Protein AF-A0A969GD29-F1 (afdb_monomer_lite)

pLDDT: mean 91.35, std 8.05, range [58.16, 98.31]

Foldseek 3Di:
DDEQEAEFVGEDEADALAEDEAAAEYEYEYDPPDDPPDTAYEYEFAANYEYEYALHYAYDYPDPDPDGHAYEYEDHNGYYYCPSYDPVRVVRYHYDADDADPDQQVQKAWDDAADEFKTKIKGADQAWFKKWKWKAAPVRDTPDIDIDTDHHHIHIDIDTPNVPDFHKIWIWIDTPPDIDIDIGTYDD

Structure (mmCIF, N/CA/C/O backbone):
data_AF-A0A969GD29-F1
#
_entry.id   AF-A0A969GD29-F1
#
loop_
_atom_site.group_PDB
_atom_site.id
_atom_site.type_symbol
_atom_site.label_atom_id
_atom_site.label_alt_id
_atom_site.label_comp_id
_atom_site.label_asym_id
_atom_site.label_entity_id
_atom_site.label_seq_id
_atom_site.pdbx_PDB_ins_code
_atom_site.Cartn_x
_atom_site.Cartn_y
_atom_site.Cartn_z
_atom_site.occupancy
_atom_site.B_iso_or_equiv
_atom_site.auth_seq_id
_atom_site.auth_comp_id
_atom_site.auth_asym_id
_atom_site.auth_atom_id
_atom_site.pdbx_PDB_model_num
ATOM 1 N N . MET A 1 1 ? 16.348 -15.818 -25.834 1.00 63.81 1 MET A N 1
ATOM 2 C CA . MET A 1 1 ? 16.163 -15.152 -24.524 1.00 63.81 1 MET A CA 1
ATOM 3 C C . MET A 1 1 ? 14.701 -14.757 -24.414 1.00 63.81 1 MET A C 1
ATOM 5 O O . MET A 1 1 ? 14.131 -14.395 -25.436 1.00 63.81 1 MET A O 1
ATOM 9 N N . GLY A 1 2 ? 14.079 -14.916 -23.245 1.00 82.00 2 GLY A N 1
ATOM 10 C CA . GLY A 1 2 ? 12.681 -14.528 -23.049 1.00 82.00 2 GLY A CA 1
ATOM 11 C C . GLY A 1 2 ? 12.589 -13.028 -22.793 1.00 82.00 2 GLY A C 1
ATOM 12 O O . GLY A 1 2 ? 13.254 -12.539 -21.885 1.00 82.00 2 GLY A O 1
ATOM 13 N N . ASN A 1 3 ? 11.787 -12.322 -23.585 1.00 88.75 3 ASN A N 1
ATOM 14 C CA . ASN A 1 3 ? 11.572 -10.886 -23.437 1.00 88.75 3 ASN A CA 1
ATOM 15 C C . ASN A 1 3 ? 10.098 -10.634 -23.113 1.00 88.75 3 ASN A C 1
ATOM 17 O O . ASN A 1 3 ? 9.220 -11.181 -23.782 1.00 88.75 3 ASN A O 1
ATOM 21 N N . LEU A 1 4 ? 9.836 -9.760 -22.145 1.00 92.25 4 LEU A N 1
ATOM 22 C CA . LEU A 1 4 ? 8.549 -9.087 -22.018 1.00 92.25 4 LEU A CA 1
ATOM 23 C C . LEU A 1 4 ? 8.657 -7.751 -22.756 1.00 92.25 4 LEU A C 1
ATOM 25 O O . LEU A 1 4 ? 9.239 -6.801 -22.239 1.00 92.25 4 LEU A O 1
ATOM 29 N N . ALA A 1 5 ? 8.149 -7.693 -23.984 1.00 91.69 5 ALA A N 1
ATOM 30 C CA . ALA A 1 5 ? 8.113 -6.459 -24.758 1.00 91.69 5 ALA A CA 1
ATOM 31 C C . ALA A 1 5 ? 6.769 -5.760 -24.564 1.00 91.69 5 ALA A C 1
ATOM 33 O O . ALA A 1 5 ? 5.714 -6.375 -24.727 1.00 91.69 5 ALA A O 1
ATOM 34 N N . ILE A 1 6 ? 6.815 -4.477 -24.219 1.00 90.69 6 ILE A N 1
ATOM 35 C CA . ILE A 1 6 ? 5.630 -3.656 -23.994 1.00 90.69 6 ILE A CA 1
ATOM 36 C C . ILE A 1 6 ? 5.770 -2.423 -24.880 1.00 90.69 6 ILE A C 1
ATOM 38 O O . ILE A 1 6 ? 6.748 -1.682 -24.778 1.00 90.69 6 ILE A O 1
ATOM 42 N N . GLY A 1 7 ? 4.807 -2.238 -25.778 1.00 85.69 7 GLY A N 1
ATOM 43 C CA . GLY A 1 7 ? 4.705 -1.028 -26.586 1.00 85.69 7 GLY A CA 1
ATOM 44 C C . GLY A 1 7 ? 4.170 0.149 -25.773 1.00 85.69 7 GLY A C 1
ATOM 45 O O . GLY A 1 7 ? 3.464 -0.040 -24.779 1.00 85.69 7 GLY A O 1
ATOM 46 N N . SER A 1 8 ? 4.459 1.361 -26.225 1.00 78.69 8 SER A N 1
ATOM 47 C CA . SER A 1 8 ? 3.823 2.601 -25.789 1.00 78.69 8 SER A CA 1
ATOM 48 C C . SER A 1 8 ? 2.301 2.451 -25.775 1.00 78.69 8 SER A C 1
ATOM 50 O O . SER A 1 8 ? 1.714 1.753 -26.607 1.00 78.69 8 SER A O 1
ATOM 52 N N . ARG A 1 9 ? 1.653 3.065 -24.773 1.00 75.50 9 ARG A N 1
ATOM 53 C CA . ARG A 1 9 ? 0.208 2.913 -24.471 1.00 75.50 9 ARG A CA 1
ATOM 54 C C . ARG A 1 9 ? -0.191 1.509 -23.998 1.00 75.50 9 ARG A C 1
ATOM 56 O O . ARG A 1 9 ? -1.344 1.294 -23.624 1.00 75.50 9 ARG A O 1
ATOM 63 N N . GLY A 1 10 ? 0.743 0.559 -23.975 1.00 79.81 10 GLY A N 1
ATOM 64 C CA . GLY A 1 10 ? 0.565 -0.739 -23.348 1.00 79.81 10 GLY A CA 1
ATOM 65 C C . GLY A 1 10 ? 0.312 -0.588 -21.851 1.00 79.81 10 GLY A C 1
ATOM 66 O O . GLY A 1 10 ? 0.901 0.256 -21.175 1.00 79.81 10 GLY A O 1
ATOM 67 N N . THR A 1 11 ? -0.587 -1.418 -21.328 1.00 82.00 11 THR A N 1
ATOM 68 C CA . THR A 1 11 ? -0.898 -1.473 -19.898 1.00 82.00 11 THR A CA 1
ATOM 69 C C . THR A 1 11 ? -0.733 -2.899 -19.406 1.00 82.00 11 THR A C 1
ATOM 71 O O . THR A 1 11 ? -1.257 -3.829 -20.020 1.00 82.00 11 THR A O 1
ATOM 74 N N . ILE A 1 12 ? -0.071 -3.068 -18.262 1.00 84.94 12 ILE A N 1
ATOM 75 C CA . ILE A 1 12 ? -0.106 -4.327 -17.513 1.00 84.94 12 ILE A CA 1
ATOM 76 C C . ILE A 1 12 ? -1.029 -4.141 -16.314 1.00 84.94 12 ILE A C 1
ATOM 78 O O . ILE A 1 12 ? -0.790 -3.293 -15.454 1.00 84.94 12 ILE A O 1
ATOM 82 N N . LYS A 1 13 ? -2.085 -4.955 -16.252 1.00 79.94 13 LYS A N 1
ATOM 83 C CA . LYS A 1 13 ? -2.980 -5.028 -15.095 1.00 79.94 13 LYS A CA 1
ATOM 84 C C . LYS A 1 13 ? -2.653 -6.281 -14.297 1.00 79.94 13 LYS A C 1
ATOM 86 O O . LYS A 1 13 ? -2.864 -7.389 -14.781 1.00 79.94 13 LYS A O 1
ATOM 91 N N . ILE A 1 14 ? -2.155 -6.092 -13.081 1.00 81.69 14 ILE A N 1
ATOM 92 C CA . ILE A 1 14 ? -1.968 -7.174 -12.116 1.00 81.69 14 ILE A CA 1
ATOM 93 C C . ILE A 1 14 ? -3.233 -7.243 -11.257 1.00 81.69 14 ILE A C 1
ATOM 95 O O . ILE A 1 14 ? -3.707 -6.228 -10.739 1.00 81.69 14 ILE A O 1
ATOM 99 N N . GLY A 1 15 ? -3.830 -8.435 -11.186 1.00 78.12 15 GLY A N 1
ATOM 100 C CA . GLY A 1 15 ? -5.021 -8.677 -10.374 1.00 78.12 15 GLY A CA 1
ATOM 101 C C . GLY A 1 15 ? -4.746 -8.478 -8.883 1.00 78.12 15 GLY A C 1
ATOM 102 O O . GLY A 1 15 ? -3.596 -8.494 -8.450 1.00 78.12 15 GLY A O 1
ATOM 103 N N . LYS A 1 16 ? -5.810 -8.313 -8.090 1.00 80.44 16 LYS A N 1
ATOM 104 C CA . LYS A 1 16 ? -5.696 -8.204 -6.630 1.00 80.44 16 LYS A CA 1
ATOM 105 C C . LYS A 1 16 ? -4.921 -9.400 -6.071 1.00 80.44 16 LYS A C 1
ATOM 107 O O . LYS A 1 16 ? -5.190 -10.533 -6.467 1.00 80.44 16 LYS A O 1
ATOM 112 N N . SER A 1 17 ? -3.975 -9.139 -5.169 1.00 87.75 17 SER A N 1
ATOM 113 C CA . SER A 1 17 ? -3.143 -10.173 -4.536 1.00 87.75 17 SER A CA 1
ATOM 114 C C . SER A 1 17 ? -2.313 -11.036 -5.504 1.00 87.75 17 SER A C 1
ATOM 116 O O . SER A 1 17 ? -1.822 -12.089 -5.103 1.00 87.75 17 SER A O 1
ATOM 118 N N . ALA A 1 18 ? -2.145 -10.623 -6.767 1.00 93.19 18 ALA A N 1
ATOM 119 C CA . ALA A 1 18 ? -1.335 -11.350 -7.740 1.00 93.19 18 ALA A CA 1
ATOM 120 C C . ALA A 1 18 ? 0.122 -10.872 -7.739 1.00 93.19 18 ALA A C 1
ATOM 122 O O . ALA A 1 18 ? 0.429 -9.727 -7.405 1.00 93.19 18 ALA A O 1
ATOM 123 N N . GLU A 1 19 ? 1.024 -11.757 -8.153 1.00 95.06 19 GLU A N 1
ATOM 124 C CA . GLU A 1 19 ? 2.462 -11.509 -8.170 1.00 95.06 19 GLU A CA 1
ATOM 125 C C . GLU A 1 19 ? 3.017 -11.651 -9.589 1.00 95.06 19 GLU A C 1
ATOM 127 O O . GLU A 1 19 ? 2.757 -12.639 -10.278 1.00 95.06 19 GLU A O 1
ATOM 132 N N . LEU A 1 20 ? 3.791 -10.654 -10.021 1.00 94.88 20 LEU A N 1
ATOM 133 C CA . LEU A 1 20 ? 4.572 -10.691 -11.249 1.00 94.88 20 LEU A CA 1
ATOM 134 C C . LEU A 1 20 ? 6.059 -10.662 -10.901 1.00 94.88 20 LEU A C 1
ATOM 136 O O . LEU A 1 20 ? 6.569 -9.677 -10.370 1.00 94.88 20 LEU A O 1
ATOM 140 N N . ASN A 1 21 ? 6.756 -11.734 -11.265 1.00 95.44 21 ASN A N 1
ATOM 141 C CA . ASN A 1 21 ? 8.194 -11.868 -11.079 1.00 95.44 21 ASN A CA 1
ATOM 142 C C . ASN A 1 21 ? 8.892 -11.832 -12.433 1.00 95.44 21 ASN A C 1
ATOM 144 O O . ASN A 1 21 ? 8.672 -12.698 -13.281 1.00 95.44 21 ASN A O 1
ATOM 148 N N . ILE A 1 22 ? 9.749 -10.836 -12.629 1.00 94.94 22 ILE A N 1
ATOM 149 C CA . ILE A 1 22 ? 10.509 -10.657 -13.863 1.00 94.94 22 ILE A CA 1
ATOM 150 C C . ILE A 1 22 ? 11.978 -10.911 -13.551 1.00 94.94 22 ILE A C 1
ATOM 152 O O . ILE A 1 22 ? 12.581 -10.208 -12.754 1.00 94.94 22 ILE A O 1
ATOM 156 N N . ASN A 1 23 ? 12.578 -11.915 -14.186 1.00 95.44 23 ASN A N 1
ATOM 157 C CA . ASN A 1 23 ? 13.998 -12.249 -14.010 1.00 95.44 23 ASN A CA 1
ATOM 158 C C . ASN A 1 23 ? 14.733 -12.321 -15.358 1.00 95.44 23 ASN A C 1
ATOM 160 O O . ASN A 1 23 ? 15.574 -13.190 -15.584 1.00 95.44 23 ASN A O 1
ATOM 164 N N . ASN A 1 24 ? 14.318 -11.471 -16.298 1.00 94.62 24 ASN A N 1
ATOM 165 C CA . ASN A 1 24 ? 14.904 -11.354 -17.629 1.00 94.62 24 ASN A CA 1
ATOM 166 C C . ASN A 1 24 ? 14.598 -9.962 -18.216 1.00 94.62 24 ASN A C 1
ATOM 168 O O . ASN A 1 24 ? 14.292 -9.024 -17.479 1.00 94.62 24 ASN A O 1
ATOM 172 N N . ASN A 1 25 ? 14.671 -9.827 -19.535 1.00 95.25 25 ASN A N 1
ATOM 173 C CA . ASN A 1 25 ? 14.521 -8.558 -20.225 1.00 95.25 25 ASN A CA 1
ATOM 174 C C . ASN A 1 25 ? 13.071 -8.051 -20.241 1.00 95.25 25 ASN A C 1
ATOM 176 O O . ASN A 1 25 ? 12.162 -8.736 -20.724 1.00 95.25 25 ASN A O 1
ATOM 180 N N . VAL A 1 26 ? 12.892 -6.801 -19.820 1.00 95.31 26 VAL A N 1
ATOM 181 C CA . VAL A 1 26 ? 11.744 -5.961 -20.162 1.00 95.31 26 VAL A CA 1
ATOM 182 C C . VAL A 1 26 ? 12.185 -4.984 -21.237 1.00 95.31 26 VAL A C 1
ATOM 184 O O . VAL A 1 26 ? 13.127 -4.215 -21.041 1.00 95.31 26 VAL A O 1
ATOM 187 N N . VAL A 1 27 ? 11.495 -5.018 -22.369 1.00 94.25 27 VAL A N 1
ATOM 188 C CA . VAL A 1 27 ? 11.757 -4.122 -23.491 1.00 94.25 27 VAL A CA 1
ATOM 189 C C . VAL A 1 27 ? 10.650 -3.083 -23.535 1.00 94.25 27 VAL A C 1
ATOM 191 O O . VAL A 1 27 ? 9.491 -3.420 -23.784 1.00 94.25 27 VAL A O 1
ATOM 194 N N . LEU A 1 28 ? 11.016 -1.829 -23.293 1.00 92.31 28 LEU A N 1
ATOM 195 C CA . LEU A 1 28 ? 10.129 -0.684 -23.452 1.00 92.31 28 LEU A CA 1
ATOM 196 C C . LEU A 1 28 ? 10.259 -0.196 -24.896 1.00 92.31 28 LEU A C 1
ATOM 198 O O . LEU A 1 28 ? 11.349 0.156 -25.356 1.00 92.31 28 LEU A O 1
ATOM 202 N N . HIS A 1 29 ? 9.162 -0.252 -25.644 1.00 87.88 29 HIS A N 1
ATOM 203 C CA . HIS A 1 29 ? 9.154 0.074 -27.064 1.00 87.88 29 HIS A CA 1
ATOM 204 C C . HIS A 1 29 ? 8.256 1.276 -27.333 1.00 87.88 29 HIS A C 1
ATOM 206 O O . HIS A 1 29 ? 7.083 1.252 -26.981 1.00 87.88 29 HIS A O 1
ATOM 212 N N . ARG A 1 30 ? 8.781 2.292 -28.020 1.00 82.62 30 ARG A N 1
ATOM 213 C CA . ARG A 1 30 ? 7.999 3.414 -28.558 1.00 82.62 30 ARG A CA 1
ATOM 214 C C . ARG A 1 30 ? 7.745 3.197 -30.044 1.00 82.62 30 ARG A C 1
ATOM 216 O O . ARG A 1 30 ? 8.673 2.810 -30.754 1.00 82.62 30 ARG A O 1
ATOM 223 N N . PHE A 1 31 ? 6.530 3.443 -30.529 1.00 75.94 31 PHE A N 1
ATOM 224 C CA . PHE A 1 31 ? 6.259 3.420 -31.964 1.00 75.94 31 PHE A CA 1
ATOM 225 C C . PHE A 1 31 ? 6.663 4.747 -32.615 1.00 75.94 31 PHE A C 1
ATOM 227 O O . PHE A 1 31 ? 6.644 5.805 -31.997 1.00 75.94 31 PHE A O 1
ATOM 234 N N . SER A 1 32 ? 7.049 4.697 -33.889 1.00 73.44 32 SER A N 1
ATOM 235 C CA . SER A 1 32 ? 7.581 5.858 -34.615 1.00 73.44 32 SER A CA 1
ATOM 236 C C . SER A 1 32 ? 6.554 6.933 -34.957 1.00 73.44 32 SER A C 1
ATOM 238 O O . SER A 1 32 ? 6.938 8.043 -35.308 1.00 73.44 32 SER A O 1
ATOM 240 N N . TYR A 1 33 ? 5.267 6.607 -34.866 1.00 72.38 33 TYR A N 1
ATOM 241 C CA . TYR A 1 33 ? 4.155 7.540 -35.039 1.00 72.38 33 TYR A CA 1
ATOM 242 C C . TYR A 1 33 ? 3.668 8.138 -33.709 1.00 72.38 33 TYR A C 1
ATOM 244 O O . TYR A 1 33 ? 2.643 8.818 -33.688 1.00 72.38 33 TYR A O 1
ATOM 252 N N . ASP A 1 34 ? 4.363 7.865 -32.603 1.00 68.94 34 ASP A N 1
ATOM 253 C CA . ASP A 1 34 ? 4.028 8.420 -31.299 1.00 68.94 34 ASP A CA 1
ATOM 254 C C . ASP A 1 34 ? 4.654 9.805 -31.126 1.00 68.94 34 ASP A C 1
ATOM 256 O O . ASP A 1 34 ? 5.848 9.982 -31.366 1.00 68.94 34 ASP A O 1
ATOM 260 N N . ASP A 1 35 ? 3.845 10.774 -30.693 1.00 66.69 35 ASP A N 1
ATOM 261 C CA . ASP A 1 35 ? 4.317 12.111 -30.322 1.00 66.69 35 ASP A CA 1
ATOM 262 C C . ASP A 1 35 ? 5.321 12.031 -29.154 1.00 66.69 35 ASP A C 1
ATOM 264 O O . ASP A 1 35 ? 5.198 11.187 -28.256 1.00 66.69 35 ASP A O 1
ATOM 268 N N . GLU A 1 36 ? 6.340 12.890 -29.181 1.00 61.53 36 GLU A N 1
ATOM 269 C CA . GLU A 1 36 ? 7.549 12.768 -28.365 1.00 61.53 36 GLU A CA 1
ATOM 270 C C . GLU A 1 36 ? 7.302 12.938 -26.861 1.00 61.53 36 GLU A C 1
ATOM 272 O O . GLU A 1 36 ? 8.086 12.425 -26.059 1.00 61.53 36 GLU A O 1
ATOM 277 N N . SER A 1 37 ? 6.222 13.616 -26.470 1.00 58.16 37 SER A N 1
ATOM 278 C CA . SER A 1 37 ? 6.002 14.094 -25.102 1.00 58.16 37 SER A CA 1
ATOM 279 C C . SER A 1 37 ? 5.151 13.190 -24.200 1.00 58.16 37 SER A C 1
ATOM 281 O O . SER A 1 37 ? 5.208 13.363 -22.984 1.00 58.16 37 SER A O 1
ATOM 283 N N . GLU A 1 38 ? 4.378 12.226 -24.720 1.00 58.59 38 GLU A N 1
ATOM 284 C CA . GLU A 1 38 ? 3.243 11.691 -23.930 1.00 58.59 38 GLU A CA 1
ATOM 285 C C . GLU A 1 38 ? 3.139 10.167 -23.807 1.00 58.59 38 GLU A C 1
ATOM 287 O O . GLU A 1 38 ? 2.324 9.658 -23.034 1.00 58.59 38 GLU A O 1
ATOM 292 N N . GLN A 1 39 ? 3.960 9.393 -24.515 1.00 72.75 39 GLN A N 1
ATOM 293 C CA . GLN A 1 39 ? 3.708 7.956 -24.627 1.00 72.75 39 GLN A CA 1
ATOM 294 C C . GLN A 1 39 ? 4.610 7.097 -23.744 1.00 72.75 39 GLN A C 1
ATOM 296 O O . GLN A 1 39 ? 5.595 6.502 -24.179 1.00 72.75 39 GLN A O 1
ATOM 301 N N . GLN A 1 40 ? 4.222 7.020 -22.475 1.00 85.94 40 GLN A N 1
ATOM 302 C CA . GLN A 1 40 ? 4.848 6.170 -21.471 1.00 85.94 40 GLN A CA 1
ATOM 303 C C . GLN A 1 40 ? 4.140 4.810 -21.331 1.00 85.94 40 GLN A C 1
ATOM 305 O O . GLN A 1 40 ? 3.078 4.572 -21.916 1.00 85.94 40 GLN A O 1
ATOM 310 N N . ILE A 1 41 ? 4.729 3.904 -20.547 1.00 89.88 41 ILE A N 1
ATOM 311 C CA . ILE A 1 41 ? 4.113 2.621 -20.181 1.00 89.88 41 ILE A CA 1
ATOM 312 C C . ILE A 1 41 ? 3.612 2.708 -18.747 1.00 89.88 41 ILE A C 1
ATOM 314 O O . ILE A 1 41 ? 4.300 3.253 -17.884 1.00 89.88 41 ILE A O 1
ATOM 318 N N . TYR A 1 42 ? 2.431 2.142 -18.496 1.00 91.25 42 TYR A N 1
ATOM 319 C CA . TYR A 1 42 ? 1.775 2.216 -17.196 1.00 91.25 42 TYR A CA 1
ATOM 320 C C . TYR A 1 42 ? 1.433 0.836 -16.631 1.00 91.25 42 TYR A C 1
ATOM 322 O O . TYR A 1 42 ? 1.020 -0.088 -17.340 1.00 91.25 42 TYR A O 1
ATOM 330 N N . MET A 1 43 ? 1.567 0.726 -15.315 1.00 93.00 43 MET A N 1
ATOM 331 C CA . MET A 1 43 ? 1.156 -0.413 -14.506 1.00 93.00 43 MET A CA 1
ATOM 332 C C . MET A 1 43 ? 0.465 0.096 -13.242 1.00 93.00 43 MET A C 1
ATOM 334 O O . MET A 1 43 ? 0.804 1.158 -12.724 1.00 93.00 43 MET A O 1
ATOM 338 N N . THR A 1 44 ? -0.480 -0.674 -12.714 1.00 93.12 44 THR A N 1
ATOM 339 C CA . THR A 1 44 ? -1.080 -0.413 -11.401 1.00 93.12 44 THR A CA 1
ATOM 340 C C . THR A 1 44 ? -0.870 -1.617 -10.497 1.00 93.12 44 THR A C 1
ATOM 342 O O . THR A 1 44 ? -1.206 -2.740 -10.880 1.00 93.12 44 THR A O 1
ATOM 345 N N . LEU A 1 45 ? -0.341 -1.376 -9.297 1.00 93.06 45 LEU A N 1
ATOM 346 C CA . LEU A 1 45 ? -0.209 -2.372 -8.237 1.00 93.06 45 LEU A CA 1
ATOM 347 C C . LEU A 1 45 ? -1.277 -2.111 -7.174 1.00 93.06 45 LEU A C 1
ATOM 349 O O . LEU A 1 45 ? -1.137 -1.208 -6.353 1.00 93.06 45 LEU A O 1
ATOM 353 N N . ASN A 1 46 ? -2.355 -2.891 -7.228 1.00 92.12 46 ASN A N 1
ATOM 354 C CA . ASN A 1 46 ? -3.466 -2.822 -6.276 1.00 92.12 46 ASN A CA 1
ATOM 355 C C . ASN A 1 46 ? -3.113 -3.507 -4.947 1.00 92.12 46 ASN A C 1
ATOM 357 O O . ASN A 1 46 ? -2.136 -4.254 -4.890 1.00 92.12 46 ASN A O 1
ATOM 361 N N . GLU A 1 47 ? -3.961 -3.340 -3.928 1.00 91.19 47 GLU A N 1
ATOM 362 C CA . GLU A 1 47 ? -3.888 -4.032 -2.630 1.00 91.19 47 GLU A CA 1
ATOM 363 C C . GLU A 1 47 ? -3.386 -5.485 -2.753 1.00 91.19 47 GLU A C 1
ATOM 365 O O . GLU A 1 47 ? -3.962 -6.312 -3.471 1.00 91.19 47 GLU A O 1
ATOM 370 N N . GLY A 1 48 ? -2.282 -5.781 -2.061 1.00 90.94 48 GLY A N 1
ATOM 371 C CA . GLY A 1 48 ? -1.680 -7.115 -1.985 1.00 90.94 48 GLY A CA 1
ATOM 372 C C . GLY A 1 48 ? -0.947 -7.585 -3.246 1.00 90.94 48 GLY A C 1
ATOM 373 O O . GLY A 1 48 ? -0.321 -8.644 -3.214 1.00 90.94 48 GLY A O 1
ATOM 374 N N . SER A 1 49 ? -1.007 -6.832 -4.347 1.00 94.12 49 SER A N 1
ATOM 375 C CA . SER A 1 49 ? -0.307 -7.171 -5.590 1.00 94.12 49 SER A CA 1
ATOM 376 C C . SER A 1 49 ? 1.189 -6.920 -5.441 1.00 94.12 49 SER A C 1
ATOM 378 O O . SER A 1 49 ? 1.594 -5.975 -4.763 1.00 94.12 49 SER A O 1
ATOM 380 N N . LYS A 1 50 ? 2.015 -7.730 -6.101 1.00 95.25 50 LYS A N 1
ATOM 381 C CA . LYS A 1 50 ? 3.474 -7.653 -5.989 1.00 95.25 50 LYS A CA 1
ATOM 382 C C . LYS A 1 50 ? 4.133 -7.619 -7.359 1.00 95.25 50 LYS A C 1
ATOM 384 O O . LYS A 1 50 ? 3.782 -8.399 -8.242 1.00 95.25 50 LYS A O 1
ATOM 389 N N . LEU A 1 51 ? 5.124 -6.751 -7.513 1.00 96.19 51 LEU A N 1
ATOM 390 C CA . LEU A 1 51 ? 6.059 -6.768 -8.633 1.00 96.19 51 LEU A CA 1
ATOM 391 C C . LEU A 1 51 ? 7.472 -6.964 -8.093 1.00 96.19 51 LEU A C 1
ATOM 393 O O . LEU A 1 51 ? 7.915 -6.201 -7.235 1.00 96.19 51 LEU A O 1
ATOM 397 N N . SER A 1 52 ? 8.208 -7.936 -8.619 1.00 97.19 52 SER A N 1
ATOM 398 C CA . SER A 1 52 ? 9.622 -8.086 -8.285 1.00 97.19 52 SER A CA 1
ATOM 399 C C . SER A 1 52 ? 10.493 -8.270 -9.520 1.00 97.19 52 SER A C 1
ATOM 401 O O . SER A 1 52 ? 10.098 -8.891 -10.512 1.00 97.19 52 SER A O 1
ATOM 403 N N . PHE A 1 53 ? 11.698 -7.714 -9.434 1.00 97.31 53 PHE A N 1
ATOM 404 C CA . PHE A 1 53 ? 12.751 -7.896 -10.418 1.00 97.31 53 PHE A CA 1
ATOM 405 C C . PHE A 1 53 ? 13.874 -8.727 -9.799 1.00 97.31 53 PHE A C 1
ATOM 407 O O . PHE A 1 53 ? 14.462 -8.333 -8.792 1.00 97.31 53 PHE A O 1
ATOM 414 N N . GLY A 1 54 ? 14.148 -9.894 -10.384 1.00 96.00 54 GLY A N 1
ATOM 415 C CA . GLY A 1 54 ? 15.273 -10.744 -9.993 1.00 96.00 54 GLY A CA 1
ATOM 416 C C . GLY A 1 54 ? 16.611 -10.195 -10.498 1.00 96.00 54 GLY A C 1
ATOM 417 O O . GLY A 1 54 ? 16.639 -9.302 -11.336 1.00 96.00 54 GLY A O 1
ATOM 418 N N . GLY A 1 55 ? 17.733 -10.741 -10.021 1.00 95.62 55 GLY A N 1
ATOM 419 C CA . GLY A 1 55 ? 19.075 -10.210 -10.325 1.00 95.62 55 GLY A CA 1
ATOM 420 C C . GLY A 1 55 ? 19.509 -10.278 -11.798 1.00 95.62 55 GLY A C 1
ATOM 421 O O . GLY A 1 55 ? 20.500 -9.656 -12.166 1.00 95.62 55 GLY A O 1
ATOM 422 N N . ASN A 1 56 ? 18.786 -11.019 -12.645 1.00 95.31 56 ASN A N 1
ATOM 423 C CA . ASN A 1 56 ? 19.013 -11.044 -14.096 1.00 95.31 56 ASN A CA 1
ATOM 424 C C . ASN A 1 56 ? 18.050 -10.123 -14.860 1.00 95.31 56 ASN A C 1
ATOM 426 O O . ASN A 1 56 ? 18.059 -10.107 -16.093 1.00 95.31 56 ASN A O 1
ATOM 430 N N . ALA A 1 57 ? 17.169 -9.416 -14.154 1.00 97.06 57 ALA A N 1
ATOM 431 C CA . ALA A 1 57 ? 16.224 -8.517 -14.776 1.00 97.06 57 ALA A CA 1
ATOM 432 C C . ALA A 1 57 ? 16.934 -7.283 -15.324 1.00 97.06 57 ALA A C 1
ATOM 434 O O . ALA A 1 57 ? 17.754 -6.662 -14.652 1.00 97.06 57 ALA A O 1
ATOM 435 N N . ARG A 1 58 ? 16.579 -6.915 -16.552 1.00 97.00 58 ARG A N 1
ATOM 436 C CA . ARG A 1 58 ? 17.061 -5.696 -17.199 1.00 97.00 58 ARG A CA 1
ATOM 437 C C . ARG A 1 58 ? 15.904 -4.998 -17.869 1.00 97.00 58 ARG A C 1
ATOM 439 O O . ARG A 1 58 ? 15.128 -5.642 -18.573 1.00 97.00 58 ARG A O 1
ATOM 446 N N . ILE A 1 59 ? 15.813 -3.691 -17.679 1.00 96.00 59 ILE A N 1
ATOM 447 C CA . ILE A 1 59 ? 14.842 -2.846 -18.365 1.00 96.00 59 ILE A CA 1
ATOM 448 C C . ILE A 1 59 ? 15.629 -1.984 -19.336 1.00 96.00 59 ILE A C 1
ATOM 450 O O . ILE A 1 59 ? 16.597 -1.339 -18.948 1.00 96.00 59 ILE A O 1
ATOM 454 N N . HIS A 1 60 ? 15.239 -1.986 -20.604 1.00 94.12 60 HIS A N 1
ATOM 455 C CA . HIS A 1 60 ? 15.879 -1.137 -21.599 1.00 94.12 60 HIS A CA 1
ATOM 456 C C . HIS A 1 60 ? 14.884 -0.677 -22.656 1.00 94.12 60 HIS A C 1
ATOM 458 O O . HIS A 1 60 ? 13.846 -1.299 -22.891 1.00 94.12 60 HIS A O 1
ATOM 464 N N . ASN A 1 61 ? 15.232 0.431 -23.298 1.00 91.38 61 ASN A N 1
ATOM 465 C CA . ASN A 1 61 ? 14.521 0.936 -24.459 1.00 91.38 61 ASN A CA 1
ATOM 466 C C . ASN A 1 61 ? 15.057 0.262 -25.726 1.00 91.38 61 ASN A C 1
ATOM 468 O O . ASN A 1 61 ? 16.256 0.017 -25.840 1.00 91.38 61 ASN A O 1
ATOM 472 N N . ASN A 1 62 ? 14.180 -0.008 -26.692 1.00 84.19 62 ASN A N 1
ATOM 473 C CA . ASN A 1 62 ? 14.572 -0.498 -28.022 1.00 84.19 62 ASN A CA 1
ATOM 474 C C . ASN A 1 62 ? 14.539 0.619 -29.078 1.00 84.19 62 ASN A C 1
ATOM 476 O O . ASN A 1 62 ? 14.139 0.402 -30.220 1.00 84.19 62 ASN A O 1
ATOM 480 N N . THR A 1 63 ? 14.855 1.851 -28.682 1.00 69.69 63 THR A N 1
ATOM 481 C CA . THR A 1 63 ? 14.644 3.019 -29.538 1.00 69.69 63 THR A CA 1
ATOM 482 C C . THR A 1 63 ? 15.752 4.052 -29.385 1.00 69.69 63 THR A C 1
ATOM 484 O O . THR A 1 63 ? 16.159 4.342 -28.264 1.00 69.69 63 THR A O 1
ATOM 487 N N . ASN A 1 64 ? 16.164 4.665 -30.496 1.00 67.38 64 ASN A N 1
ATOM 488 C CA . ASN A 1 64 ? 17.205 5.701 -30.548 1.00 67.38 64 ASN A CA 1
ATOM 489 C C . ASN A 1 64 ? 16.639 7.120 -30.346 1.00 67.38 64 ASN A C 1
ATOM 491 O O . ASN A 1 64 ? 17.015 8.040 -31.064 1.00 67.38 64 ASN A O 1
ATOM 495 N N . TYR A 1 65 ? 15.680 7.283 -29.439 1.00 71.56 65 TYR A N 1
ATOM 496 C CA . TYR A 1 65 ? 15.046 8.577 -29.187 1.00 71.56 65 TYR A CA 1
ATOM 497 C C . TYR A 1 65 ? 15.710 9.306 -28.017 1.00 71.56 65 TYR A C 1
ATOM 499 O O . TYR A 1 65 ? 16.166 8.659 -27.076 1.00 71.56 65 TYR A O 1
ATOM 507 N N . ASP A 1 66 ? 15.704 10.643 -28.059 1.00 73.69 66 ASP A N 1
ATOM 508 C CA . ASP A 1 66 ? 16.346 11.496 -27.047 1.00 73.69 66 ASP A CA 1
ATOM 509 C C . ASP A 1 66 ? 15.722 11.342 -25.653 1.00 73.69 66 ASP A C 1
ATOM 511 O O . ASP A 1 66 ? 16.407 11.458 -24.637 1.00 73.69 66 ASP A O 1
ATOM 515 N N . THR A 1 67 ? 14.418 11.043 -25.596 1.00 79.25 67 THR A N 1
ATOM 516 C CA . THR A 1 67 ? 13.700 10.801 -24.340 1.00 79.25 67 THR A CA 1
ATOM 517 C C . THR A 1 67 ? 13.347 9.318 -24.202 1.00 79.25 67 THR A C 1
ATOM 519 O O . THR A 1 67 ? 12.587 8.797 -25.027 1.00 79.25 67 THR A O 1
ATOM 522 N N . PRO A 1 68 ? 13.847 8.619 -23.166 1.00 85.19 68 PRO A N 1
ATOM 523 C CA . PRO A 1 68 ? 13.529 7.213 -22.954 1.00 85.19 68 PRO A CA 1
ATOM 524 C C . PRO A 1 68 ? 12.077 7.023 -22.498 1.00 85.19 68 PRO A C 1
ATOM 526 O O . PRO A 1 68 ? 11.545 7.811 -21.710 1.00 85.19 68 PRO A O 1
ATOM 529 N N . VAL A 1 69 ? 11.457 5.920 -22.923 1.00 88.75 69 VAL A N 1
ATOM 530 C CA . VAL A 1 69 ? 10.203 5.442 -22.329 1.00 88.75 69 VAL A CA 1
ATOM 531 C C . VAL A 1 69 ? 10.506 4.888 -20.942 1.00 88.75 69 VAL A C 1
ATOM 533 O O . VAL A 1 69 ? 11.482 4.159 -20.740 1.00 88.75 69 VAL A O 1
ATOM 536 N N . LYS A 1 70 ? 9.646 5.232 -19.987 1.00 91.56 70 LYS A N 1
ATOM 537 C CA . LYS A 1 70 ? 9.663 4.763 -18.607 1.00 91.56 70 LYS A CA 1
ATOM 538 C C . LYS A 1 70 ? 8.465 3.862 -18.327 1.00 91.56 70 LYS A C 1
ATOM 540 O O . LYS A 1 70 ? 7.372 4.034 -18.874 1.00 91.56 70 LYS A O 1
ATOM 545 N N . LEU A 1 71 ? 8.681 2.921 -17.417 1.00 94.06 71 LEU A N 1
ATOM 546 C CA . LEU A 1 71 ? 7.644 2.146 -16.757 1.00 94.06 71 LEU A CA 1
ATOM 547 C C . LEU A 1 71 ? 7.146 2.930 -15.538 1.00 94.06 71 LEU A C 1
ATOM 549 O O . LEU A 1 71 ? 7.827 3.014 -14.518 1.00 94.06 71 LEU A O 1
ATOM 553 N N . ASN A 1 72 ? 5.951 3.496 -15.647 1.00 93.56 72 ASN A N 1
ATOM 554 C CA . ASN A 1 72 ? 5.280 4.225 -14.580 1.00 93.56 72 ASN A CA 1
ATOM 555 C C . ASN A 1 72 ? 4.359 3.276 -13.812 1.00 93.56 72 ASN A C 1
ATOM 557 O O . ASN A 1 72 ? 3.479 2.641 -14.393 1.00 93.56 72 ASN A O 1
ATOM 561 N N . ILE A 1 73 ? 4.558 3.172 -12.504 1.00 94.94 73 ILE A N 1
ATOM 562 C CA . ILE A 1 73 ? 3.870 2.212 -11.645 1.00 94.94 73 ILE A CA 1
ATOM 563 C C . ILE A 1 73 ? 3.047 2.979 -10.616 1.00 94.94 73 ILE A C 1
ATOM 565 O O . ILE A 1 73 ? 3.600 3.587 -9.705 1.00 94.94 73 ILE A O 1
ATOM 569 N N . TYR A 1 74 ? 1.723 2.926 -10.741 1.00 93.56 74 TYR A N 1
ATOM 570 C CA . TYR A 1 74 ? 0.798 3.457 -9.744 1.00 93.56 74 TYR A CA 1
ATOM 571 C C . TYR A 1 74 ? 0.710 2.511 -8.539 1.00 93.56 74 TYR A C 1
ATOM 573 O O . TYR A 1 74 ? 0.241 1.375 -8.660 1.00 93.56 74 TYR A O 1
ATOM 581 N N . MET A 1 75 ? 1.136 2.994 -7.374 1.00 93.81 75 MET A N 1
ATOM 582 C CA . MET A 1 75 ? 1.235 2.257 -6.113 1.00 93.81 75 MET A CA 1
ATOM 583 C C . MET A 1 75 ? -0.067 2.370 -5.303 1.00 93.81 75 MET A C 1
ATOM 585 O O . MET A 1 75 ? -0.174 3.152 -4.362 1.00 93.81 75 MET A O 1
ATOM 589 N N . LYS A 1 76 ? -1.080 1.576 -5.666 1.00 91.88 76 LYS A N 1
ATOM 590 C CA . LYS A 1 76 ? -2.415 1.551 -5.035 1.00 91.88 76 LYS A CA 1
ATOM 591 C C . LYS A 1 76 ? -2.525 0.454 -3.963 1.00 91.88 76 LYS A C 1
ATOM 593 O O . LYS A 1 76 ? -3.462 -0.345 -3.970 1.00 91.88 76 LYS A O 1
ATOM 598 N N . GLY A 1 77 ? -1.537 0.384 -3.070 1.00 90.00 77 GLY A N 1
ATOM 599 C CA . GLY A 1 77 ? -1.469 -0.608 -1.985 1.00 90.00 77 GLY A CA 1
ATOM 600 C C . GLY A 1 77 ? -0.806 -1.943 -2.339 1.00 90.00 77 GLY A C 1
ATOM 601 O O . GLY A 1 77 ? -0.868 -2.885 -1.547 1.00 90.00 77 GLY A O 1
ATOM 602 N N . GLY A 1 78 ? -0.192 -2.054 -3.518 1.00 92.50 78 GLY A N 1
ATOM 603 C CA . GLY A 1 78 ? 0.722 -3.151 -3.837 1.00 92.50 78 GLY A CA 1
ATOM 604 C C . GLY A 1 78 ? 2.173 -2.843 -3.454 1.00 92.50 78 GLY A C 1
ATOM 605 O O . GLY A 1 78 ? 2.500 -1.731 -3.041 1.00 92.50 78 GLY A O 1
ATOM 606 N N . THR A 1 79 ? 3.061 -3.823 -3.615 1.00 93.25 79 THR A N 1
ATOM 607 C CA . THR A 1 79 ? 4.491 -3.687 -3.306 1.00 93.25 79 THR A CA 1
ATOM 608 C C . THR A 1 79 ? 5.361 -3.908 -4.535 1.00 93.25 79 THR A C 1
ATOM 610 O O . THR A 1 79 ? 5.026 -4.674 -5.441 1.00 93.25 79 THR A O 1
ATOM 613 N N . VAL A 1 80 ? 6.507 -3.231 -4.565 1.00 95.38 80 VAL A N 1
ATOM 614 C CA . VAL A 1 80 ? 7.485 -3.346 -5.645 1.00 95.38 80 VAL A CA 1
ATOM 615 C C . VAL A 1 80 ? 8.879 -3.582 -5.076 1.00 95.38 80 VAL A C 1
ATOM 617 O O . VAL A 1 80 ? 9.309 -2.885 -4.161 1.00 95.38 80 VAL A O 1
ATOM 620 N N . ASN A 1 81 ? 9.598 -4.557 -5.628 1.00 96.75 81 ASN A N 1
ATOM 621 C CA . ASN A 1 81 ? 10.998 -4.808 -5.307 1.00 96.75 81 ASN A CA 1
ATOM 622 C C . ASN A 1 81 ? 11.884 -4.542 -6.532 1.00 96.75 81 ASN A C 1
ATOM 624 O O . ASN A 1 81 ? 11.927 -5.340 -7.469 1.00 96.75 81 ASN A O 1
ATOM 628 N N . LEU A 1 82 ? 12.615 -3.424 -6.483 1.00 97.06 82 LEU A N 1
ATOM 629 C CA . LEU A 1 82 ? 13.558 -2.985 -7.518 1.00 97.06 82 LEU A CA 1
ATOM 630 C C . LEU A 1 82 ? 15.017 -3.380 -7.220 1.00 97.06 82 LEU A C 1
ATOM 632 O O . LEU A 1 82 ? 15.914 -2.989 -7.963 1.00 97.06 82 LEU A O 1
ATOM 636 N N . SER A 1 83 ? 15.290 -4.109 -6.130 1.00 96.88 83 SER A N 1
ATOM 637 C CA . SER A 1 83 ? 16.665 -4.411 -5.690 1.00 96.88 83 SER A CA 1
ATOM 638 C C . SER A 1 83 ? 17.464 -5.261 -6.680 1.00 96.88 83 SER A C 1
ATOM 640 O O . SER A 1 83 ? 18.686 -5.149 -6.710 1.00 96.88 83 SER A O 1
ATOM 642 N N . GLY A 1 84 ? 16.791 -6.071 -7.504 1.00 96.56 84 GLY A N 1
ATOM 643 C CA . GLY A 1 84 ? 17.440 -6.879 -8.537 1.00 96.56 84 GLY A CA 1
ATOM 644 C C . GLY A 1 84 ? 17.798 -6.115 -9.812 1.00 96.56 84 GLY A C 1
ATOM 645 O O . GLY A 1 84 ? 18.441 -6.689 -10.682 1.00 96.56 84 GLY A O 1
ATOM 646 N N . LEU A 1 85 ? 17.406 -4.842 -9.935 1.00 97.69 85 LEU A N 1
ATOM 647 C CA . LEU A 1 85 ? 17.732 -4.011 -11.092 1.00 97.69 85 LEU A CA 1
ATOM 648 C C . LEU A 1 85 ? 19.079 -3.297 -10.924 1.00 97.69 85 LEU A C 1
ATOM 650 O O . LEU A 1 85 ? 19.436 -2.835 -9.836 1.00 97.69 85 LEU A O 1
ATOM 654 N N . ASP A 1 86 ? 19.794 -3.129 -12.037 1.00 96.75 86 ASP A N 1
ATOM 655 C CA . ASP A 1 86 ? 20.964 -2.253 -12.118 1.00 96.75 86 ASP A CA 1
ATOM 656 C C . ASP A 1 86 ? 20.579 -0.757 -12.059 1.00 96.75 86 ASP A C 1
ATOM 658 O O . ASP A 1 86 ? 19.410 -0.383 -11.925 1.00 96.75 86 ASP A O 1
ATOM 662 N N . ALA A 1 87 ? 21.577 0.131 -12.028 1.00 96.62 87 ALA A N 1
ATOM 663 C CA . ALA A 1 87 ? 21.340 1.574 -11.919 1.00 96.62 87 ALA A CA 1
ATOM 664 C C . ALA A 1 87 ? 20.564 2.127 -13.129 1.00 96.62 87 ALA A C 1
ATOM 666 O O . ALA A 1 87 ? 19.603 2.871 -12.937 1.00 96.62 87 ALA A O 1
ATOM 667 N N . ASP A 1 88 ? 20.932 1.707 -14.339 1.00 95.31 88 ASP A N 1
ATOM 668 C CA . ASP A 1 88 ? 20.332 2.192 -15.585 1.00 95.31 88 ASP A CA 1
ATOM 669 C C . ASP A 1 88 ? 18.873 1.732 -15.715 1.00 95.31 88 ASP A C 1
ATOM 671 O O . ASP A 1 88 ? 17.976 2.540 -15.961 1.00 95.31 88 ASP A O 1
ATOM 675 N N . SER A 1 89 ? 18.596 0.455 -15.434 1.00 96.81 89 SER A N 1
ATOM 676 C CA . SER A 1 89 ? 17.235 -0.091 -15.428 1.00 96.81 89 SER A CA 1
ATOM 677 C C . SER A 1 89 ? 16.350 0.603 -14.391 1.00 96.81 89 SER A C 1
ATOM 679 O O . SER A 1 89 ? 15.171 0.841 -14.650 1.00 96.81 89 SER A O 1
ATOM 681 N N . ARG A 1 90 ? 16.895 0.960 -13.217 1.00 96.62 90 ARG A N 1
ATOM 682 C CA . ARG A 1 90 ? 16.136 1.671 -12.171 1.00 96.62 90 ARG A CA 1
ATOM 683 C C . ARG A 1 90 ? 15.717 3.073 -12.593 1.00 96.62 90 ARG A C 1
ATOM 685 O O . ARG A 1 90 ? 14.625 3.491 -12.227 1.00 96.62 90 ARG A O 1
ATOM 692 N N . GLN A 1 91 ? 16.521 3.774 -13.392 1.00 95.38 91 GLN A N 1
ATOM 693 C CA . GLN A 1 91 ? 16.162 5.103 -13.909 1.00 95.38 91 GLN A CA 1
ATOM 694 C C . GLN A 1 91 ? 14.972 5.068 -14.885 1.00 95.38 91 GLN A C 1
ATOM 696 O O . GLN A 1 91 ? 14.317 6.092 -15.105 1.00 95.38 91 GLN A O 1
ATOM 701 N N . LEU A 1 92 ? 14.669 3.893 -15.449 1.00 95.19 92 LEU A N 1
ATOM 702 C CA . LEU A 1 92 ? 13.521 3.669 -16.327 1.00 95.19 92 LEU A CA 1
ATOM 703 C C . LEU A 1 92 ? 12.236 3.313 -15.571 1.00 95.19 92 LEU A C 1
ATOM 705 O O . LEU A 1 92 ? 11.196 3.154 -16.206 1.00 95.19 92 LEU A O 1
ATOM 709 N N . VAL A 1 93 ? 12.276 3.196 -14.243 1.00 96.62 93 VAL A N 1
ATOM 710 C CA . VAL A 1 93 ? 11.092 2.946 -13.417 1.00 96.62 93 VAL A CA 1
ATOM 711 C C . VAL A 1 93 ? 10.716 4.216 -12.672 1.00 96.62 93 VAL A C 1
ATOM 713 O O . VAL A 1 93 ? 11.546 4.840 -12.017 1.00 96.62 93 VAL A O 1
ATOM 716 N N . ASN A 1 94 ? 9.441 4.580 -12.744 1.00 95.62 94 ASN A N 1
ATOM 717 C CA . ASN A 1 94 ? 8.866 5.664 -11.966 1.00 95.62 94 ASN A CA 1
ATOM 718 C C . ASN A 1 94 ? 7.761 5.110 -11.065 1.00 95.62 94 ASN A C 1
ATOM 720 O O . ASN A 1 94 ? 6.849 4.443 -11.552 1.00 95.62 94 ASN A O 1
ATOM 724 N N . LEU A 1 95 ? 7.836 5.384 -9.765 1.00 95.94 95 LEU A N 1
ATOM 725 C CA . LEU A 1 95 ? 6.799 5.005 -8.807 1.00 95.94 95 LEU A CA 1
ATOM 726 C C . LEU A 1 95 ? 5.902 6.214 -8.551 1.00 95.94 95 LEU A C 1
ATOM 728 O O . LEU A 1 95 ? 6.384 7.273 -8.157 1.00 95.94 95 LEU A O 1
ATOM 732 N N . ILE A 1 96 ? 4.604 6.046 -8.775 1.00 94.75 96 ILE A N 1
ATOM 733 C CA . ILE A 1 96 ? 3.595 7.091 -8.616 1.00 94.75 96 ILE A CA 1
ATOM 734 C C . ILE A 1 96 ? 2.711 6.717 -7.430 1.00 94.75 96 ILE A C 1
ATOM 736 O O . ILE A 1 96 ? 2.071 5.663 -7.433 1.00 94.75 96 ILE A O 1
ATOM 740 N N . TYR A 1 97 ? 2.680 7.585 -6.425 1.00 94.25 97 TYR A N 1
ATOM 741 C CA . TYR A 1 97 ? 1.902 7.420 -5.200 1.00 94.25 97 TYR A CA 1
ATOM 742 C C . TYR A 1 97 ? 0.745 8.415 -5.176 1.00 94.25 97 TYR A C 1
ATOM 744 O O . TYR A 1 97 ? 0.828 9.463 -5.812 1.00 94.25 97 TYR A O 1
ATOM 752 N N . ASP A 1 98 ? -0.307 8.080 -4.435 1.00 91.38 98 ASP A N 1
ATOM 753 C CA . ASP A 1 98 ? -1.325 9.068 -4.083 1.00 91.38 98 ASP A CA 1
ATOM 754 C C . ASP A 1 98 ? -0.758 10.018 -3.034 1.00 91.38 98 ASP A C 1
ATOM 756 O O . ASP A 1 98 ? -0.030 9.582 -2.140 1.00 91.38 98 ASP A O 1
ATOM 760 N N . GLU A 1 99 ? -1.077 11.297 -3.185 1.00 90.38 99 GLU A N 1
ATOM 761 C CA . GLU A 1 99 ? -0.677 12.341 -2.247 1.00 90.38 99 GLU A CA 1
ATOM 762 C C . GLU A 1 99 ? -1.546 12.256 -0.994 1.00 90.38 99 GLU A C 1
ATOM 764 O O . GLU A 1 99 ? -2.757 12.017 -1.082 1.00 90.38 99 GLU A O 1
ATOM 769 N N . ALA A 1 100 ? -0.918 12.410 0.171 1.00 93.00 100 ALA A N 1
ATOM 770 C CA . ALA A 1 100 ? -1.656 12.513 1.414 1.00 93.00 100 ALA A CA 1
ATOM 771 C C . ALA A 1 100 ? -2.344 13.884 1.510 1.00 93.00 100 ALA A C 1
ATOM 773 O O . ALA A 1 100 ? -1.791 14.918 1.136 1.00 93.00 100 ALA A O 1
ATOM 774 N N . GLU A 1 101 ? -3.559 13.893 2.045 1.00 94.19 101 GLU A N 1
ATOM 775 C CA . GLU A 1 101 ? -4.257 15.119 2.403 1.00 94.19 101 GLU A CA 1
ATOM 776 C C . GLU A 1 101 ? -3.535 15.823 3.566 1.00 94.19 10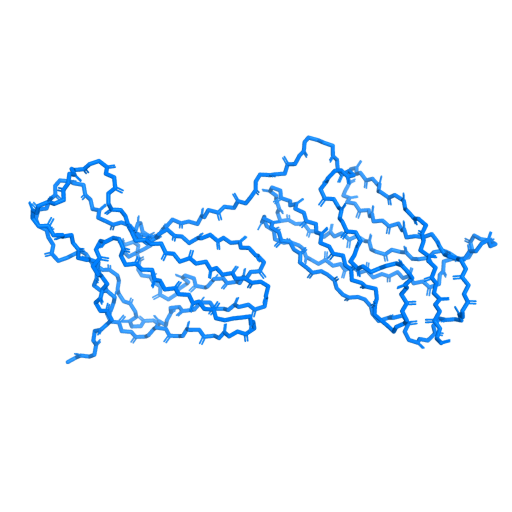1 GLU A C 1
ATOM 778 O O . GLU A 1 101 ? -2.956 15.149 4.425 1.00 94.19 101 GLU A O 1
ATOM 783 N N . PRO A 1 102 ? -3.594 17.164 3.667 1.00 91.50 102 PRO A N 1
ATOM 784 C CA . PRO A 1 102 ? -2.922 17.895 4.741 1.00 91.50 102 PRO A CA 1
ATOM 785 C C . PRO A 1 102 ? -3.387 17.513 6.151 1.00 91.50 102 PRO A C 1
ATOM 787 O O . PRO A 1 102 ? -2.605 17.607 7.094 1.00 91.50 102 PRO A O 1
ATOM 790 N N . ASN A 1 103 ? -4.652 17.107 6.311 1.00 91.94 103 ASN A N 1
ATOM 791 C CA . ASN A 1 103 ? -5.172 16.647 7.595 1.00 91.94 103 ASN A CA 1
ATOM 792 C C . ASN A 1 103 ? -5.062 15.123 7.693 1.00 91.94 103 ASN A C 1
ATOM 794 O O . ASN A 1 103 ? -5.602 14.392 6.861 1.00 91.94 103 ASN A O 1
ATOM 798 N N . PHE A 1 104 ? -4.464 14.627 8.775 1.00 91.31 104 PHE A N 1
ATOM 799 C CA . PHE A 1 104 ? -4.303 13.192 9.027 1.00 91.31 104 PHE A CA 1
ATOM 800 C C . PHE A 1 104 ? -5.604 12.386 8.961 1.00 91.31 104 PHE A C 1
ATOM 802 O O . PHE A 1 104 ? -5.630 11.295 8.397 1.00 91.31 104 PHE A O 1
ATOM 809 N N . SER A 1 105 ? -6.702 12.926 9.494 1.00 93.38 105 SER A N 1
ATOM 810 C CA . SER A 1 105 ? -8.005 12.254 9.481 1.00 93.38 105 SER A CA 1
ATOM 811 C C . SER A 1 105 ? -8.542 12.008 8.072 1.00 93.38 105 SER A C 1
ATOM 813 O O . SER A 1 105 ? -9.189 10.991 7.839 1.00 93.38 105 SER A O 1
ATOM 815 N N . ASP A 1 106 ? -8.251 12.908 7.130 1.00 95.00 106 ASP A N 1
ATOM 816 C CA . ASP A 1 106 ? -8.763 12.836 5.756 1.00 95.00 106 ASP A CA 1
ATOM 817 C C . ASP A 1 106 ? -8.054 11.731 4.950 1.00 95.00 106 ASP A C 1
ATOM 819 O O . ASP A 1 106 ? -8.575 11.222 3.953 1.00 95.00 106 ASP A O 1
ATOM 823 N N . ASN A 1 107 ? -6.895 11.286 5.443 1.00 95.44 107 ASN A N 1
ATOM 824 C CA . ASN A 1 107 ? -6.133 10.176 4.889 1.00 95.44 107 ASN A CA 1
ATOM 825 C C . ASN A 1 107 ? -6.6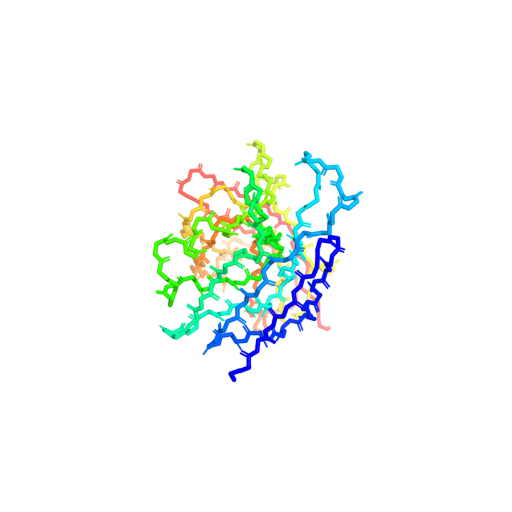25 8.800 5.332 1.00 95.44 107 ASN A C 1
ATOM 827 O O . ASN A 1 107 ? -6.169 7.800 4.776 1.00 95.44 107 ASN A O 1
ATOM 831 N N . ILE A 1 108 ? -7.528 8.718 6.313 1.00 96.19 108 ILE A N 1
ATOM 832 C CA . ILE A 1 108 ? -7.959 7.459 6.925 1.00 96.19 108 ILE A CA 1
ATOM 833 C C . ILE A 1 108 ? -9.382 7.129 6.486 1.00 96.19 108 ILE A C 1
ATOM 835 O O . ILE A 1 108 ? -10.296 7.945 6.570 1.00 96.19 108 ILE A O 1
ATOM 839 N N . LYS A 1 109 ? -9.592 5.888 6.041 1.00 95.06 109 LYS A N 1
ATOM 840 C CA . LYS A 1 109 ? -10.920 5.377 5.680 1.00 95.06 109 LYS A CA 1
ATOM 841 C C . LYS A 1 109 ? -11.139 4.007 6.287 1.00 95.06 109 LYS A C 1
ATOM 843 O O . LYS A 1 109 ? -10.452 3.053 5.928 1.00 95.06 109 LYS A O 1
ATOM 848 N N . ILE A 1 110 ? -12.127 3.898 7.167 1.00 94.88 110 ILE A N 1
ATOM 849 C CA . ILE A 1 110 ? -12.561 2.616 7.723 1.00 94.88 110 ILE A CA 1
ATOM 850 C C . ILE A 1 110 ? -13.363 1.860 6.660 1.00 94.88 110 ILE A C 1
ATOM 852 O O . ILE A 1 110 ? -14.297 2.390 6.056 1.00 94.88 110 ILE A O 1
ATOM 856 N N . LEU A 1 111 ? -12.969 0.615 6.409 1.00 93.50 111 LEU A N 1
ATOM 857 C CA . LEU A 1 111 ? -13.529 -0.253 5.383 1.00 93.50 111 LEU A CA 1
ATOM 858 C C . LEU A 1 111 ? -14.475 -1.254 6.041 1.00 93.50 111 LEU A C 1
ATOM 860 O O . LEU A 1 111 ? -14.070 -2.323 6.489 1.00 93.50 111 LEU A O 1
ATOM 864 N N . GLY A 1 112 ? -15.755 -0.894 6.054 1.00 86.44 112 GLY A N 1
ATOM 865 C CA . GLY A 1 112 ? -16.798 -1.671 6.714 1.00 86.44 112 GLY A CA 1
ATOM 866 C C . GLY A 1 112 ? -17.092 -1.120 8.102 1.00 86.44 112 GLY A C 1
ATOM 867 O O . GLY A 1 112 ? -16.211 -0.979 8.941 1.00 86.44 112 GLY A O 1
ATOM 868 N N . ASN A 1 113 ? -18.350 -0.762 8.320 1.00 86.12 113 ASN A N 1
ATOM 869 C CA . ASN A 1 113 ? -18.901 -0.432 9.625 1.00 86.12 113 ASN A CA 1
ATOM 870 C C . ASN A 1 113 ? -20.414 -0.675 9.520 1.00 86.12 113 ASN A C 1
ATOM 872 O O . ASN A 1 113 ? -21.068 0.031 8.744 1.00 86.12 113 ASN A O 1
ATOM 876 N N . PRO A 1 114 ? -20.983 -1.670 10.218 1.00 92.25 114 PRO A N 1
ATOM 877 C CA . PRO A 1 114 ? -20.376 -2.478 11.289 1.00 92.25 114 PRO A CA 1
ATOM 878 C C . PRO A 1 114 ? -19.300 -3.477 10.823 1.00 92.25 114 PRO A C 1
ATOM 880 O O . PRO A 1 114 ? -19.251 -3.829 9.645 1.00 92.25 114 PRO A O 1
ATOM 883 N N . VAL A 1 115 ? -18.446 -3.922 11.750 1.00 94.31 115 VAL A N 1
ATOM 884 C CA . VAL A 1 115 ? -17.365 -4.908 11.535 1.00 94.31 115 VAL A CA 1
ATOM 885 C C . VAL A 1 115 ? -17.635 -6.193 12.323 1.00 94.31 115 VAL A C 1
ATOM 887 O O . VAL A 1 115 ? -18.268 -6.136 13.373 1.00 94.31 115 VAL A O 1
ATOM 890 N N . SER A 1 116 ? -17.167 -7.345 11.837 1.00 91.56 116 SER A N 1
ATOM 891 C CA . SER A 1 116 ? -17.354 -8.642 12.510 1.00 91.56 116 SER A CA 1
ATOM 892 C C . SER A 1 116 ? -16.045 -9.193 13.076 1.00 91.56 116 SER A C 1
ATOM 894 O O . SER A 1 116 ? -15.803 -9.083 14.276 1.00 91.56 116 SER A O 1
ATOM 896 N N . ASP A 1 117 ? -15.198 -9.741 12.204 1.00 94.12 117 ASP A N 1
ATOM 897 C CA . ASP A 1 117 ? -14.007 -10.507 12.587 1.00 94.12 117 ASP A CA 1
ATOM 898 C C . ASP A 1 117 ? -12.718 -9.726 12.358 1.00 94.12 117 ASP A C 1
ATOM 900 O O . ASP A 1 117 ? -11.806 -9.797 13.173 1.00 94.12 117 ASP A O 1
ATOM 904 N N . ASN A 1 118 ? -12.667 -8.934 11.285 1.00 95.12 118 ASN A N 1
ATOM 905 C CA . ASN A 1 118 ? -11.494 -8.159 10.911 1.00 95.12 118 ASN A CA 1
ATOM 906 C C . ASN A 1 118 ? -11.872 -6.691 10.734 1.00 95.12 118 ASN A C 1
ATOM 908 O O . ASN A 1 118 ? -12.725 -6.344 9.909 1.00 95.12 118 ASN A O 1
ATOM 912 N N . LEU A 1 119 ? -11.209 -5.821 11.491 1.00 95.62 119 LEU A N 1
ATOM 913 C CA . LEU A 1 119 ? -11.261 -4.387 11.256 1.00 95.62 119 LEU A CA 1
ATOM 914 C C . LEU A 1 119 ? -10.313 -4.067 10.106 1.00 95.62 119 LEU A C 1
ATOM 916 O O . LEU A 1 119 ? -9.112 -4.312 10.204 1.00 95.62 119 LEU A O 1
ATOM 920 N N . ARG A 1 120 ? -10.852 -3.502 9.026 1.00 95.38 120 ARG A N 1
ATOM 921 C CA . ARG A 1 120 ? -10.064 -3.082 7.867 1.00 95.38 120 ARG A CA 1
ATOM 922 C C . ARG A 1 120 ? -10.146 -1.578 7.708 1.00 95.38 1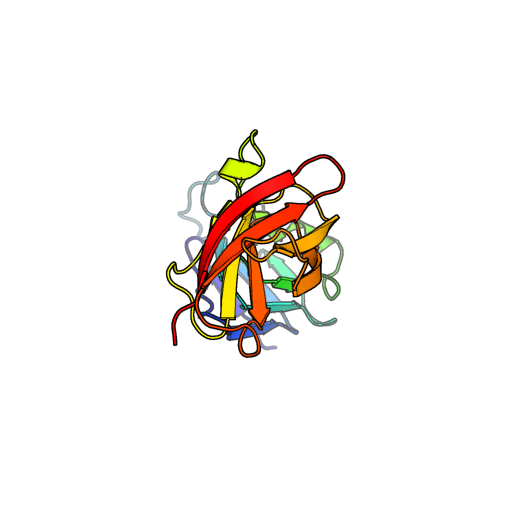20 ARG A C 1
ATOM 924 O O . ARG A 1 120 ? -11.216 -0.990 7.841 1.00 95.38 120 ARG A O 1
ATOM 931 N N . PHE A 1 121 ? -9.026 -0.950 7.394 1.00 94.69 121 PHE A N 1
ATOM 932 C CA . PHE A 1 121 ? -8.984 0.460 7.033 1.00 94.69 121 PHE A CA 1
ATOM 933 C C . PHE A 1 121 ? -7.857 0.717 6.036 1.00 94.69 121 PHE A C 1
ATOM 935 O O . PHE A 1 121 ? -6.895 -0.047 5.941 1.00 94.69 121 PHE A O 1
ATOM 942 N N . SER A 1 122 ? -7.998 1.783 5.255 1.00 95.12 122 SER A N 1
ATOM 943 C CA . SER A 1 122 ? -6.931 2.290 4.402 1.00 95.12 122 SER A CA 1
ATOM 944 C C . SER A 1 122 ? -6.398 3.603 4.944 1.00 95.12 122 SER A C 1
ATOM 946 O O . SER A 1 122 ? -7.183 4.425 5.420 1.00 95.12 122 SER A O 1
ATOM 948 N N . MET A 1 123 ? -5.094 3.813 4.806 1.00 95.25 123 MET A N 1
ATOM 949 C CA . MET A 1 123 ? -4.431 5.060 5.163 1.00 95.25 123 MET A CA 1
ATOM 950 C C . MET A 1 123 ? -3.439 5.477 4.079 1.00 95.25 123 MET A C 1
ATOM 952 O O . MET A 1 123 ? -2.584 4.677 3.690 1.00 95.25 123 MET A O 1
ATOM 956 N N . THR A 1 124 ? -3.534 6.718 3.611 1.00 95.69 124 THR A N 1
ATOM 957 C CA . THR A 1 124 ? -2.537 7.319 2.712 1.00 95.69 124 THR A CA 1
ATOM 958 C C . THR A 1 124 ? -1.467 8.041 3.529 1.00 95.69 124 THR A C 1
ATOM 960 O O . THR A 1 124 ? -1.793 8.766 4.463 1.00 95.69 124 THR A O 1
ATOM 963 N N . SER A 1 125 ? -0.191 7.834 3.203 1.00 93.94 125 SER A N 1
ATOM 964 C CA . SER A 1 125 ? 0.937 8.483 3.882 1.00 93.94 125 SER A CA 1
ATOM 965 C C . SER A 1 125 ? 1.987 8.956 2.884 1.00 93.94 125 SER A C 1
ATOM 967 O O . SER A 1 125 ? 2.282 8.259 1.916 1.00 93.94 125 SER A O 1
ATOM 969 N N . ASP A 1 126 ? 2.626 10.094 3.143 1.00 93.12 126 ASP A N 1
ATOM 970 C CA . ASP A 1 126 ? 3.750 10.576 2.328 1.00 93.12 126 ASP A CA 1
ATOM 971 C C . ASP A 1 126 ? 5.110 10.023 2.764 1.00 93.12 126 ASP A C 1
ATOM 973 O O . ASP A 1 126 ? 6.117 10.199 2.066 1.00 93.12 126 ASP A O 1
ATOM 977 N N . TYR A 1 127 ? 5.144 9.328 3.898 1.00 91.06 127 TYR A N 1
ATOM 978 C CA . TYR A 1 127 ? 6.354 8.826 4.528 1.00 91.06 127 TYR A CA 1
ATOM 979 C C . TYR A 1 127 ? 6.196 7.379 5.002 1.00 91.06 127 TYR A C 1
ATOM 981 O O . TYR A 1 127 ? 5.111 6.798 5.021 1.00 91.06 127 TYR A O 1
ATOM 989 N N . VAL A 1 128 ? 7.335 6.791 5.350 1.00 91.62 128 VAL A N 1
ATOM 990 C CA . VAL A 1 128 ? 7.441 5.461 5.944 1.00 91.62 128 VAL A CA 1
ATOM 991 C C . VAL A 1 128 ? 7.540 5.642 7.456 1.00 91.62 128 VAL A C 1
ATOM 993 O O . VAL A 1 128 ? 8.416 6.378 7.908 1.00 91.62 128 VAL A O 1
ATOM 996 N N . SER A 1 129 ? 6.664 5.005 8.228 1.00 93.50 129 SER A N 1
ATOM 997 C CA . SER A 1 129 ? 6.667 5.094 9.694 1.00 93.50 129 SER A CA 1
ATOM 998 C C . SER A 1 129 ? 5.957 3.906 10.337 1.00 93.50 129 SER A C 1
ATOM 1000 O O . SER A 1 129 ? 5.333 3.095 9.654 1.00 93.50 129 SER A O 1
ATOM 1002 N N . ASP A 1 130 ? 6.012 3.834 11.663 1.00 93.94 130 ASP A N 1
ATOM 1003 C CA . ASP A 1 130 ? 5.134 2.976 12.450 1.00 93.94 130 ASP A CA 1
ATOM 1004 C C . ASP A 1 130 ? 3.891 3.757 12.896 1.00 93.94 130 ASP A C 1
ATOM 1006 O O . ASP A 1 130 ? 3.963 4.942 13.228 1.00 93.94 130 ASP A O 1
ATOM 1010 N N . VAL A 1 131 ? 2.741 3.088 12.911 1.00 95.19 131 VAL A N 1
ATOM 1011 C CA . VAL A 1 131 ? 1.481 3.599 13.460 1.00 95.19 131 VAL A CA 1
ATOM 1012 C C . VAL A 1 131 ? 0.970 2.630 14.512 1.00 95.19 131 VAL A C 1
ATOM 1014 O O . VAL A 1 131 ? 0.993 1.413 14.329 1.00 95.19 131 VAL A O 1
ATOM 1017 N N . THR A 1 132 ? 0.506 3.173 15.634 1.00 97.25 132 THR A N 1
ATOM 1018 C CA . THR A 1 132 ? -0.117 2.384 16.698 1.00 97.25 132 THR A CA 1
ATOM 1019 C C . THR A 1 132 ? -1.622 2.332 16.484 1.00 97.25 132 THR A C 1
ATOM 1021 O O . THR A 1 132 ? -2.276 3.366 16.349 1.00 97.25 132 THR A O 1
ATOM 1024 N N . ILE A 1 133 ? -2.173 1.124 16.495 1.00 97.38 133 ILE A N 1
ATOM 1025 C CA . ILE A 1 133 ? -3.599 0.835 16.371 1.00 97.38 133 ILE A CA 1
ATOM 1026 C C . ILE A 1 133 ? -4.090 0.407 17.742 1.00 97.38 133 ILE A C 1
ATOM 1028 O O . ILE A 1 133 ? -3.609 -0.575 18.301 1.00 97.38 133 ILE A O 1
ATOM 1032 N N . SER A 1 134 ? -5.045 1.130 18.308 1.00 98.00 134 SER A N 1
ATOM 1033 C CA . SER A 1 134 ? -5.643 0.786 19.595 1.00 98.00 134 SER A CA 1
ATOM 1034 C C . SER A 1 134 ? -7.158 0.750 19.505 1.00 98.00 134 SER A C 1
ATOM 1036 O O . SER A 1 134 ? -7.765 1.601 18.862 1.00 98.00 134 SER A O 1
ATOM 1038 N N . LEU A 1 135 ? -7.772 -0.204 20.204 1.00 97.94 135 LEU A N 1
ATOM 1039 C CA . LEU A 1 135 ? -9.216 -0.216 20.434 1.00 97.94 135 LEU A CA 1
ATOM 1040 C C . LEU A 1 135 ? -9.506 -0.029 21.915 1.00 97.94 135 LEU A C 1
ATOM 1042 O O . LEU A 1 135 ? -8.911 -0.701 22.762 1.00 97.94 135 LEU A O 1
ATOM 1046 N N . PHE A 1 136 ? -10.463 0.842 22.213 1.00 98.31 136 PHE A N 1
ATOM 1047 C CA . PHE A 1 136 ? -10.966 1.085 23.559 1.00 98.31 136 PHE A CA 1
ATOM 1048 C C . PHE A 1 136 ? -12.448 0.722 23.636 1.00 98.31 136 PHE A C 1
ATOM 1050 O O . PHE A 1 136 ? -13.224 1.075 22.747 1.00 98.31 136 PHE A O 1
ATOM 1057 N N . SER A 1 137 ? -12.857 0.011 24.685 1.00 97.38 137 SER A N 1
ATOM 1058 C CA . SER A 1 137 ? -14.275 -0.201 24.990 1.00 97.38 137 SER A CA 1
ATOM 1059 C C . SER A 1 137 ? -14.920 1.070 25.554 1.00 97.38 137 SER A C 1
ATOM 1061 O O . SER A 1 137 ? -14.241 2.039 25.891 1.00 97.38 137 SER A O 1
ATOM 1063 N N . ILE A 1 138 ? -16.252 1.076 25.662 1.00 96.56 138 ILE A N 1
ATOM 1064 C CA . ILE A 1 138 ? -17.028 2.243 26.122 1.00 96.56 138 ILE A CA 1
ATOM 1065 C C . ILE A 1 138 ? -16.700 2.696 27.556 1.00 96.56 138 ILE A C 1
ATOM 1067 O O . ILE A 1 138 ? -16.899 3.858 27.896 1.00 96.56 138 ILE A O 1
ATOM 1071 N N . ASP A 1 139 ? -16.176 1.798 28.391 1.00 96.50 139 ASP A N 1
ATOM 1072 C CA . ASP A 1 139 ? -15.673 2.087 29.739 1.00 96.50 139 ASP A CA 1
ATOM 1073 C C . ASP A 1 139 ? -14.223 2.617 29.746 1.00 96.50 139 ASP A C 1
ATOM 1075 O O . ASP A 1 139 ? -13.652 2.847 30.810 1.00 96.50 139 ASP A O 1
ATOM 1079 N N . GLY A 1 140 ? -13.616 2.814 28.571 1.00 95.94 140 GLY A N 1
ATOM 1080 C CA . GLY A 1 140 ? -12.264 3.348 28.399 1.00 95.94 140 GLY A CA 1
ATOM 1081 C C . GLY A 1 140 ? -11.148 2.311 28.527 1.00 95.94 140 GLY A C 1
ATOM 1082 O O . GLY A 1 140 ? -9.970 2.667 28.451 1.00 95.94 140 GLY A O 1
ATOM 1083 N N . LYS A 1 141 ? -11.466 1.022 28.703 1.00 97.50 141 LYS A N 1
ATOM 1084 C CA . LYS A 1 141 ? -10.444 -0.028 28.756 1.00 97.50 141 LYS A CA 1
ATOM 1085 C C . LYS A 1 141 ? -9.867 -0.281 27.361 1.00 97.50 141 LYS A C 1
ATOM 1087 O O . LYS A 1 141 ? -10.597 -0.571 26.418 1.00 97.50 141 LYS A O 1
ATOM 1092 N N . ARG A 1 142 ? -8.537 -0.242 27.231 1.00 98.00 142 ARG A N 1
ATOM 1093 C CA . ARG A 1 142 ? -7.852 -0.665 26.001 1.00 98.00 142 ARG A CA 1
ATOM 1094 C C . ARG A 1 142 ? -7.940 -2.183 25.853 1.00 98.00 142 ARG A C 1
ATOM 1096 O O . ARG A 1 142 ? -7.462 -2.914 26.720 1.00 98.00 142 ARG A O 1
ATOM 1103 N N . VAL A 1 143 ? -8.546 -2.641 24.765 1.00 97.88 143 VAL A N 1
ATOM 1104 C CA . VAL A 1 143 ? -8.762 -4.065 24.462 1.00 97.88 143 VAL A CA 1
ATOM 1105 C C . VAL A 1 143 ? -7.864 -4.581 23.338 1.00 97.88 143 VAL A C 1
ATOM 1107 O O . VAL A 1 143 ? -7.683 -5.788 23.228 1.00 97.88 143 VAL A O 1
ATOM 1110 N N . LEU A 1 144 ? -7.271 -3.682 22.549 1.00 97.44 144 LEU A N 1
ATOM 1111 C CA . LEU A 1 144 ? -6.298 -3.995 21.502 1.00 97.44 144 LEU A CA 1
ATOM 1112 C C . LEU A 1 144 ? -5.230 -2.896 21.443 1.00 97.44 144 LEU A C 1
ATOM 1114 O O . LEU A 1 144 ? -5.545 -1.728 21.677 1.00 97.44 144 LEU A O 1
ATOM 1118 N N . ASN A 1 145 ? -3.985 -3.281 21.160 1.00 97.31 145 ASN A N 1
ATOM 1119 C CA . ASN A 1 145 ? -2.868 -2.376 20.907 1.00 97.31 145 ASN A CA 1
ATOM 1120 C C . ASN A 1 145 ? -1.836 -3.063 20.000 1.00 97.31 145 ASN A C 1
ATOM 1122 O O . ASN A 1 145 ? -1.076 -3.908 20.475 1.00 97.31 145 ASN A O 1
ATOM 1126 N N . GLU A 1 146 ? -1.784 -2.674 18.734 1.00 96.50 146 GLU A N 1
ATOM 1127 C CA . GLU A 1 146 ? -0.885 -3.232 17.722 1.00 96.50 146 GLU A CA 1
ATOM 1128 C C . GLU A 1 146 ? -0.015 -2.142 17.100 1.00 96.50 146 GLU A C 1
ATOM 1130 O O . GLU A 1 146 ? -0.405 -0.976 17.044 1.00 96.50 146 GLU A O 1
ATOM 1135 N N . PHE A 1 147 ? 1.170 -2.528 16.634 1.00 95.44 147 PHE A N 1
ATOM 1136 C CA . PHE A 1 147 ? 2.059 -1.662 15.867 1.00 95.44 147 PHE A CA 1
ATOM 1137 C C . PHE A 1 147 ? 2.044 -2.114 14.415 1.00 95.44 147 PHE A C 1
ATOM 1139 O O . PHE A 1 147 ? 2.225 -3.299 14.134 1.00 95.44 147 PHE A O 1
ATOM 1146 N N . GLN A 1 148 ? 1.860 -1.164 13.508 1.00 95.06 148 GLN A N 1
ATOM 1147 C CA . GLN A 1 148 ? 1.812 -1.417 12.082 1.00 95.06 148 GLN A CA 1
ATOM 1148 C C . GLN A 1 148 ? 2.817 -0.528 11.363 1.00 95.06 148 GLN A C 1
ATOM 1150 O O . GLN A 1 148 ? 2.714 0.696 11.400 1.00 95.06 148 GLN A O 1
ATOM 1155 N N . PHE A 1 149 ? 3.745 -1.161 10.653 1.00 93.38 149 PHE A N 1
ATOM 1156 C CA . PHE A 1 149 ? 4.626 -0.463 9.730 1.00 93.38 149 PHE A CA 1
ATOM 1157 C C . PHE A 1 149 ? 3.850 -0.077 8.469 1.00 93.38 149 PHE A C 1
ATOM 1159 O O . PHE A 1 149 ? 3.145 -0.913 7.883 1.00 93.38 149 PHE A O 1
ATOM 1166 N N . ILE A 1 150 ? 3.996 1.174 8.044 1.00 93.00 150 ILE A N 1
ATOM 1167 C CA . ILE A 1 150 ? 3.344 1.738 6.865 1.00 93.00 150 ILE A CA 1
ATOM 1168 C C . ILE A 1 150 ? 4.379 2.249 5.867 1.00 93.00 150 ILE A C 1
ATOM 1170 O O . ILE A 1 150 ? 5.458 2.719 6.224 1.00 93.00 150 ILE A O 1
ATOM 1174 N N . ASN A 1 151 ? 4.040 2.155 4.589 1.00 91.38 151 ASN A N 1
ATOM 1175 C CA . ASN A 1 151 ? 4.846 2.666 3.492 1.00 91.38 151 ASN A CA 1
ATOM 1176 C C . ASN A 1 151 ? 4.288 3.998 2.987 1.00 91.38 151 ASN A C 1
ATOM 1178 O O . ASN A 1 151 ? 3.144 4.357 3.261 1.00 91.38 151 ASN A O 1
ATOM 1182 N N . LYS A 1 152 ? 5.072 4.685 2.155 1.00 92.00 152 LYS A N 1
ATOM 1183 C CA . LYS A 1 152 ? 4.550 5.786 1.346 1.00 92.00 152 LYS A CA 1
ATOM 1184 C C . LYS A 1 152 ? 3.431 5.295 0.410 1.00 92.00 152 LYS A C 1
ATOM 1186 O O . LYS A 1 152 ? 3.540 4.221 -0.187 1.00 92.00 152 LYS A O 1
ATOM 1191 N N . GLY A 1 153 ? 2.400 6.115 0.236 1.00 93.75 153 GLY A N 1
ATOM 1192 C CA . GLY A 1 153 ? 1.189 5.852 -0.531 1.00 93.75 153 GLY A CA 1
ATOM 1193 C C . GLY A 1 153 ? 0.073 5.233 0.301 1.00 93.75 153 GLY A C 1
ATOM 1194 O O . GLY A 1 153 ? 0.006 5.399 1.517 1.00 93.75 153 GLY A O 1
ATOM 1195 N N . ILE A 1 154 ? -0.821 4.518 -0.382 1.00 95.06 154 ILE A N 1
ATOM 1196 C CA . ILE A 1 154 ? -1.949 3.835 0.253 1.00 95.06 154 ILE A CA 1
ATOM 1197 C C . ILE A 1 154 ? -1.462 2.564 0.949 1.00 95.06 154 ILE A C 1
ATOM 1199 O O . ILE A 1 154 ? -0.863 1.689 0.324 1.00 95.06 154 ILE A O 1
ATOM 1203 N N . ASN A 1 155 ? -1.829 2.426 2.217 1.00 94.50 155 ASN A N 1
ATOM 1204 C CA . ASN A 1 155 ? -1.654 1.230 3.025 1.00 94.50 155 ASN A CA 1
ATOM 1205 C C . ASN A 1 155 ? -3.024 0.648 3.344 1.00 94.50 155 ASN A C 1
ATOM 1207 O O . ASN A 1 155 ? -3.917 1.378 3.770 1.00 94.50 155 ASN A O 1
ATOM 1211 N N . TYR A 1 156 ? -3.180 -0.659 3.161 1.00 94.56 156 TYR A N 1
ATOM 1212 C CA . TYR A 1 156 ? -4.347 -1.397 3.631 1.00 94.56 156 TYR A CA 1
ATOM 1213 C C . TYR A 1 156 ? -3.944 -2.183 4.866 1.00 94.56 156 TYR A C 1
ATOM 1215 O O . TYR A 1 156 ? -2.983 -2.952 4.823 1.00 94.56 156 TYR A O 1
ATOM 1223 N N . ILE A 1 157 ? -4.659 -1.944 5.958 1.00 94.56 157 ILE A N 1
ATOM 1224 C CA . ILE A 1 157 ? -4.347 -2.494 7.269 1.00 94.56 157 ILE A CA 1
ATOM 1225 C C . ILE A 1 157 ? -5.546 -3.308 7.731 1.00 94.56 157 ILE A C 1
ATOM 1227 O O . ILE A 1 157 ? -6.701 -2.905 7.557 1.00 94.56 157 ILE A O 1
ATOM 1231 N N . GLU A 1 158 ? -5.249 -4.474 8.288 1.00 94.81 158 GLU A N 1
ATOM 1232 C CA . GLU A 1 158 ? -6.229 -5.427 8.775 1.00 94.81 158 GLU A CA 1
ATOM 1233 C C . GLU A 1 158 ? -5.799 -5.920 10.151 1.00 94.81 158 GLU A C 1
ATOM 1235 O O . GLU A 1 158 ? -4.677 -6.395 10.318 1.00 94.81 158 GLU A O 1
ATOM 1240 N N . THR A 1 159 ? -6.704 -5.795 11.116 1.00 94.81 159 THR A N 1
ATOM 1241 C CA . THR A 1 159 ? -6.501 -6.219 12.500 1.00 94.81 159 THR A CA 1
ATOM 1242 C C . THR A 1 159 ? -7.579 -7.226 12.876 1.00 94.81 159 THR A C 1
ATOM 1244 O O . THR A 1 159 ? -8.772 -6.968 12.680 1.00 94.81 159 THR A O 1
ATOM 1247 N N . ASP A 1 160 ? -7.154 -8.356 13.442 1.00 95.69 160 ASP A N 1
ATOM 1248 C CA . ASP A 1 160 ? -8.047 -9.392 13.956 1.00 95.69 160 ASP A CA 1
ATOM 1249 C C . ASP A 1 160 ? -8.737 -8.906 15.241 1.00 95.69 160 ASP A C 1
ATOM 1251 O O . ASP A 1 160 ? -8.105 -8.604 16.255 1.00 95.69 160 ASP A O 1
ATOM 1255 N N . ILE A 1 161 ? -10.065 -8.832 15.193 1.00 96.31 161 ILE A N 1
ATOM 1256 C CA . ILE A 1 161 ? -10.940 -8.465 16.311 1.00 96.31 161 ILE A CA 1
ATOM 1257 C C . ILE A 1 161 ? -11.911 -9.599 16.665 1.00 96.31 161 ILE A C 1
ATOM 1259 O O . ILE A 1 161 ? -12.831 -9.406 17.464 1.00 96.31 161 ILE A O 1
ATOM 1263 N N . SER A 1 162 ? -11.685 -10.802 16.130 1.00 95.44 162 SER A N 1
ATOM 1264 C CA . SER A 1 162 ? -12.552 -11.977 16.282 1.00 95.44 162 SER A CA 1
ATOM 1265 C C . SER A 1 162 ? -12.740 -12.430 17.729 1.00 95.44 162 SER A C 1
ATOM 1267 O O . SER A 1 162 ? -13.702 -13.137 18.026 1.00 95.44 162 SER A O 1
ATOM 1269 N N . ASN A 1 163 ? -11.893 -11.974 18.657 1.00 95.06 163 ASN A N 1
ATOM 1270 C CA . ASN A 1 163 ? -11.995 -12.259 20.090 1.00 95.06 163 ASN A CA 1
ATOM 1271 C C . ASN A 1 163 ? -12.717 -11.161 20.903 1.00 95.06 163 ASN A C 1
ATOM 1273 O O . ASN A 1 163 ? -12.949 -11.338 22.100 1.00 95.06 163 ASN A O 1
ATOM 1277 N N . LEU A 1 164 ? -13.081 -10.025 20.293 1.00 95.94 164 LEU A N 1
ATOM 1278 C CA . LEU A 1 164 ? -13.711 -8.896 20.991 1.00 95.94 164 LEU A CA 1
ATOM 1279 C C . LEU A 1 164 ? -15.244 -9.011 20.995 1.00 95.94 164 LEU A C 1
ATOM 1281 O O . LEU A 1 164 ? -15.822 -9.196 19.930 1.00 95.94 164 LEU A O 1
ATOM 1285 N N . PRO A 1 165 ? -15.947 -8.900 22.135 1.00 96.00 165 PRO A N 1
ATOM 1286 C CA . PRO A 1 165 ? -17.410 -8.998 22.181 1.00 96.00 165 PRO A CA 1
ATOM 1287 C C . PRO A 1 165 ? -18.145 -8.017 21.252 1.00 96.00 165 PRO A C 1
ATOM 1289 O O . PRO A 1 165 ? -17.612 -6.979 20.872 1.00 96.00 165 PRO A O 1
ATOM 1292 N N . ASN A 1 166 ? -19.402 -8.328 20.914 1.00 97.12 166 ASN A N 1
ATOM 1293 C CA . ASN A 1 166 ? -20.256 -7.384 20.188 1.00 97.12 166 ASN A CA 1
ATOM 1294 C C . ASN A 1 166 ? -20.438 -6.113 21.028 1.00 97.12 166 ASN A C 1
ATOM 1296 O O . ASN A 1 166 ? -20.696 -6.192 22.2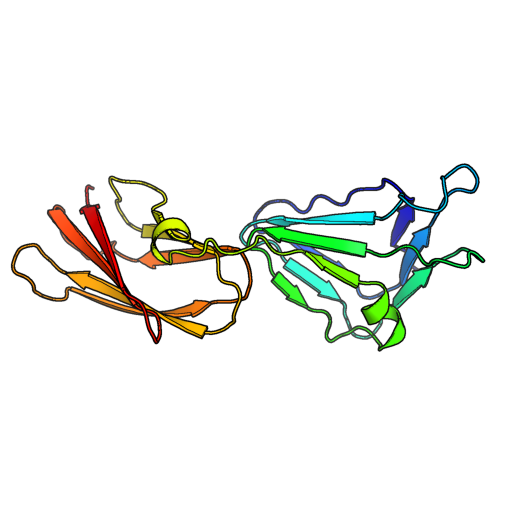32 1.00 97.12 166 ASN A O 1
ATOM 1300 N N . GLY A 1 167 ? -20.335 -4.946 20.401 1.00 96.94 167 GLY A N 1
ATOM 1301 C CA . GLY A 1 167 ? -20.427 -3.686 21.125 1.00 96.94 167 GLY A CA 1
ATOM 1302 C C . GLY A 1 167 ? -19.816 -2.502 20.397 1.00 96.94 167 GLY A C 1
ATOM 1303 O O . GLY A 1 167 ? -19.339 -2.602 19.267 1.00 96.94 167 GLY A O 1
ATOM 1304 N N . LEU A 1 168 ? -19.866 -1.358 21.072 1.00 97.62 168 LEU A N 1
ATOM 1305 C CA . LEU A 1 168 ? -19.302 -0.103 20.602 1.00 97.62 168 LEU A CA 1
ATOM 1306 C C . LEU A 1 168 ? -17.863 0.053 21.095 1.00 97.62 168 LEU A C 1
ATOM 1308 O O . LEU A 1 168 ? -17.605 -0.092 22.293 1.00 97.62 168 LEU A O 1
ATOM 1312 N N . TYR A 1 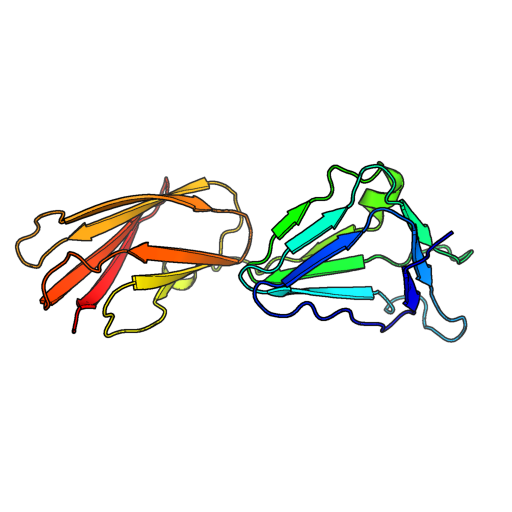169 ? -16.965 0.409 20.182 1.00 97.88 169 TYR A N 1
ATOM 1313 C CA . TYR A 1 169 ? -15.553 0.632 20.471 1.00 97.88 169 TYR A CA 1
ATOM 1314 C C . TYR A 1 169 ? -15.064 1.927 19.825 1.00 97.88 169 TYR A C 1
ATOM 1316 O O . TYR A 1 169 ? -15.647 2.419 18.855 1.00 97.88 169 TYR A O 1
ATOM 1324 N N . PHE A 1 170 ? -13.969 2.458 20.359 1.00 97.94 170 PHE A N 1
ATOM 1325 C CA . PHE A 1 170 ? -13.251 3.598 19.805 1.00 97.94 170 PHE A CA 1
ATOM 1326 C C . PHE A 1 170 ? -11.928 3.119 19.218 1.00 97.94 170 PHE A C 1
ATOM 1328 O O . PHE A 1 170 ? -11.077 2.594 19.939 1.00 97.94 170 PHE A O 1
ATOM 1335 N N . LEU A 1 171 ? -11.780 3.289 17.907 1.00 97.38 171 LEU A N 1
ATOM 1336 C CA . LEU A 1 171 ? -10.539 3.092 17.178 1.00 97.38 171 LEU A CA 1
ATOM 1337 C C . LEU A 1 171 ? -9.668 4.323 17.339 1.00 97.38 171 LEU A C 1
ATOM 1339 O O . LEU A 1 171 ? -10.094 5.420 17.001 1.00 97.38 171 LEU A O 1
ATOM 1343 N N . HIS A 1 172 ? -8.454 4.125 17.833 1.00 97.56 172 HIS A N 1
ATOM 1344 C CA . HIS A 1 172 ? -7.413 5.134 17.888 1.00 97.56 172 HIS A CA 1
ATOM 1345 C C . HIS A 1 172 ? -6.278 4.713 16.957 1.00 97.56 172 HIS A C 1
ATOM 1347 O O . HIS A 1 172 ? -5.710 3.633 17.125 1.00 97.56 172 HIS A O 1
ATOM 1353 N N . LEU A 1 173 ? -5.945 5.574 15.998 1.00 96.69 173 LEU A N 1
ATOM 1354 C CA . LEU A 1 173 ? -4.756 5.444 15.161 1.00 96.69 173 LEU A CA 1
ATOM 1355 C C . LEU A 1 173 ? -3.802 6.570 15.524 1.00 96.69 173 LEU A C 1
ATOM 1357 O O . LEU A 1 173 ? -4.184 7.737 15.462 1.00 96.69 173 LEU A O 1
ATOM 1361 N N . GLN A 1 174 ? -2.584 6.223 15.920 1.00 95.06 174 GLN A N 1
ATOM 1362 C CA . GLN A 1 174 ? -1.597 7.184 16.394 1.00 95.06 174 GLN A CA 1
ATOM 1363 C C . GLN A 1 174 ? -0.313 7.081 15.572 1.00 95.06 174 GLN A C 1
ATOM 1365 O O . GLN A 1 174 ? 0.329 6.029 15.552 1.00 95.06 174 GLN A O 1
ATOM 1370 N N . SER A 1 175 ? 0.050 8.182 14.914 1.00 90.19 175 SER A N 1
ATOM 1371 C CA . SER A 1 175 ? 1.383 8.398 14.344 1.00 90.19 175 SER A CA 1
ATOM 1372 C C . SER A 1 175 ? 2.288 9.078 15.382 1.00 90.19 175 SER A C 1
ATOM 1374 O O . SER A 1 175 ? 1.892 9.280 16.533 1.00 90.19 175 SER A O 1
ATOM 1376 N N . GLU A 1 176 ? 3.513 9.445 15.002 1.00 86.75 176 GLU A N 1
ATOM 1377 C CA . GLU A 1 176 ? 4.429 10.158 15.904 1.00 86.75 176 GLU A CA 1
ATOM 1378 C C . GLU A 1 176 ? 3.864 11.499 16.396 1.00 86.75 176 GLU A C 1
ATOM 1380 O O . GLU A 1 176 ? 4.122 11.903 17.530 1.00 86.75 176 GLU A O 1
ATOM 1385 N N . THR A 1 177 ? 3.085 12.187 15.559 1.00 88.06 177 THR A N 1
ATOM 1386 C CA . THR A 1 177 ? 2.636 13.564 15.813 1.00 88.06 177 THR A CA 1
ATOM 1387 C C . THR A 1 177 ? 1.124 13.719 15.881 1.00 88.06 177 THR A C 1
ATOM 1389 O O . THR A 1 177 ? 0.645 14.741 16.371 1.00 88.06 177 THR A O 1
ATOM 1392 N N . GLU A 1 178 ? 0.361 12.746 15.388 1.00 92.75 178 GLU A N 1
ATOM 1393 C CA . GLU A 1 178 ? -1.075 12.894 15.173 1.00 92.75 178 GLU A CA 1
ATOM 1394 C C . GLU A 1 178 ? -1.853 11.705 15.726 1.00 92.75 178 GLU A C 1
ATOM 1396 O O . GLU A 1 178 ? -1.343 10.600 15.923 1.00 92.75 178 GLU A O 1
ATOM 1401 N N . THR A 1 179 ? -3.124 11.946 16.029 1.00 94.19 179 THR A N 1
ATOM 1402 C CA . THR A 1 179 ? -4.041 10.909 16.490 1.00 94.19 179 THR A CA 1
ATOM 1403 C C . THR A 1 179 ? -5.377 11.082 15.798 1.00 94.19 179 THR A C 1
ATOM 1405 O O . THR A 1 179 ? -5.939 12.174 15.757 1.00 94.19 179 THR A O 1
ATOM 1408 N N . PHE A 1 180 ? -5.889 9.979 15.275 1.00 95.94 180 PHE A N 1
ATOM 1409 C CA . PHE A 1 180 ? -7.228 9.856 14.735 1.00 95.94 180 PHE A CA 1
ATOM 1410 C C . PHE A 1 180 ? -8.059 8.993 15.676 1.00 95.94 180 PHE A C 1
ATOM 1412 O O . PHE A 1 180 ? -7.579 7.987 16.201 1.00 95.94 180 PHE A O 1
ATOM 1419 N N . THR A 1 181 ? -9.310 9.387 15.886 1.00 96.75 181 THR A N 1
ATOM 1420 C CA . THR A 1 181 ? -10.261 8.625 16.688 1.00 96.75 181 THR A CA 1
ATOM 1421 C C . THR A 1 181 ? -11.574 8.497 15.944 1.00 96.75 181 THR A C 1
ATOM 1423 O O . THR A 1 181 ? -12.131 9.501 15.508 1.00 96.75 181 THR A O 1
ATOM 1426 N N . ASP A 1 182 ? -12.091 7.277 15.851 1.00 96.56 182 ASP A N 1
ATOM 1427 C CA . ASP A 1 182 ? -13.407 7.015 15.277 1.00 96.56 182 ASP A CA 1
ATOM 1428 C C . ASP A 1 182 ? -14.125 5.896 16.028 1.00 96.56 182 ASP A C 1
ATOM 1430 O O . ASP A 1 182 ? -13.534 5.108 16.767 1.00 96.56 182 ASP A O 1
ATOM 1434 N N . LYS A 1 183 ? -15.438 5.843 15.860 1.00 96.38 183 LYS A N 1
ATOM 1435 C CA . LYS A 1 183 ? -16.329 4.920 16.539 1.00 96.38 183 LYS A CA 1
ATOM 1436 C C . LYS A 1 183 ? -16.681 3.766 15.609 1.00 96.38 183 LYS A C 1
ATOM 1438 O O . LYS A 1 183 ? -17.292 3.960 14.558 1.00 96.38 183 LYS A O 1
ATOM 1443 N N . ILE A 1 184 ? -16.397 2.549 16.053 1.00 96.62 184 ILE A N 1
ATOM 1444 C CA . ILE A 1 184 ? -16.709 1.326 15.312 1.00 96.62 184 ILE A CA 1
ATOM 1445 C C . ILE A 1 184 ? -17.720 0.476 16.079 1.00 96.62 184 ILE A C 1
ATOM 1447 O O . ILE A 1 184 ? -17.700 0.414 17.31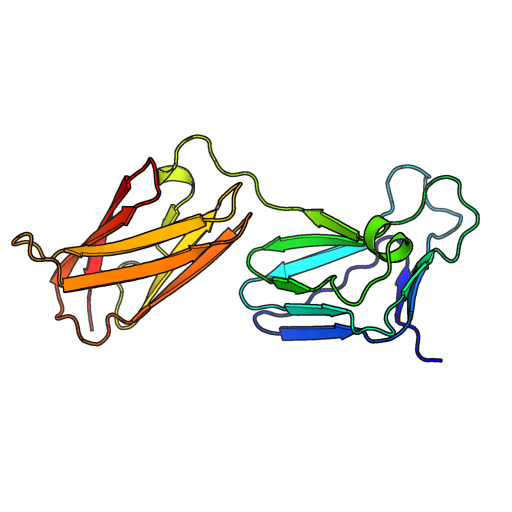1 1.00 96.62 184 ILE A O 1
ATOM 1451 N N . LEU A 1 185 ? -18.621 -0.173 15.344 1.00 97.12 185 LEU A N 1
ATOM 1452 C CA . LEU A 1 185 ? -19.580 -1.118 15.904 1.00 97.12 185 LEU A CA 1
ATOM 1453 C C . LEU A 1 185 ? -19.163 -2.543 15.529 1.00 97.12 185 LEU A C 1
ATOM 1455 O O . LEU A 1 185 ? -19.114 -2.865 14.344 1.00 97.12 185 LEU A O 1
ATOM 1459 N N . ILE A 1 186 ? -18.895 -3.384 16.530 1.00 96.75 186 ILE A N 1
ATOM 1460 C CA . ILE A 1 186 ? -18.617 -4.812 16.337 1.00 96.75 186 ILE A CA 1
ATOM 1461 C C . ILE A 1 186 ? -19.932 -5.594 16.428 1.00 96.75 186 ILE A C 1
ATOM 1463 O O . ILE A 1 186 ? -20.622 -5.527 17.451 1.00 96.75 186 ILE A O 1
ATOM 1467 N N . MET A 1 187 ? -20.275 -6.342 15.376 1.00 94.00 187 MET A N 1
ATOM 1468 C CA . MET A 1 187 ? -21.446 -7.225 15.316 1.00 94.00 187 MET A CA 1
ATOM 1469 C C . MET A 1 187 ? -21.086 -8.569 14.672 1.00 94.00 187 MET A C 1
ATOM 1471 O O . MET A 1 187 ? -20.487 -8.602 13.600 1.00 94.00 187 MET A O 1
ATOM 1475 N N . ARG A 1 188 ? -21.512 -9.659 15.314 1.00 85.19 188 ARG A N 1
ATOM 1476 C CA . ARG A 1 188 ? -21.455 -11.037 14.808 1.00 85.19 188 ARG A CA 1
ATOM 1477 C C . ARG A 1 188 ? -22.851 -11.567 14.535 1.00 85.19 188 ARG A C 1
ATOM 1479 O O . ARG A 1 188 ? -23.744 -11.215 15.343 1.00 85.19 188 ARG A O 1
#

Sequence (188 aa):
MGNLAIGSRGTIKIGKSAELNINNNVVLHRFSYDDESEQQIYMTLNEGSKLSFGGNARIHNNTNYDTPVKLNIYMKGGTVNLSGLDADSRQLVNLIYDEAEPNFSDNIKILGNPVSDNLRFSMTSDYVSDVTISLFSIDGKRVLNEFQFINKGINYIETDISNLPNGLYFLHLQSETETFTDKILIMR

Secondary structure (DSSP, 8-state):
--EEEEETT-EEEPPTT-EEEE-SEEEEE--TTS-TTT--EEEEEETT-EEEE-TT-EEEE-S--SS---EEEEEEB-EEE-TTS-HHHHHTEEEE-PPPPSSGGGGEEEE-SSBSSEEEEEEEESS-EEEEEEEEETTS-EEEEEEEEE-SEEEEEEEE-TTSPSEEEEEEEE-SS-EEEEEEEE--

Radius of gyration: 20.96 Å; chains: 1; bounding box: 43×33×65 Å